Protein AF-0000000079811681 (afdb_homodimer)

Secondary structure (DSSP, 8-state):
-EEEEEEEEEEEEEEEEEEEEESSHHHHHHHHHHHHHHTGGGS--SSS-EEEEEEEEPTT-----EEEEESS-----HHHHHHHHHHHHHHHHHHHHHHHHHHHHTTSS--HHHHHHHHHHHHHHHT---S------/-EEEEEEEEEEEEEEEEEEEEESSHHHHHHHHHHHHHHTGGGS--SSS-EEEEEEEEPTT-----EEEEESS-----HHHHHHHHHHHHHHHHHHHHHHHHHHHHTTSS--HHHHHHHHHHHHHHHT---S------

Radius of gyration: 22.63 Å; Cα contacts (8 Å, |Δi|>4): 496; chains: 2; bounding box: 64×60×56 Å

Solvent-accessible surface area (backbone atoms only — not comparable to full-atom values): 14436 Å² total; per-residue (Å²): 120,45,43,27,45,37,31,40,60,37,46,24,32,39,38,38,28,31,36,36,72,24,88,41,56,68,52,38,46,52,51,49,52,53,25,52,74,72,57,54,52,76,65,46,39,90,80,37,31,46,26,33,62,40,77,40,76,40,92,80,54,61,92,52,76,46,60,42,80,53,81,84,76,88,71,60,35,70,54,34,53,52,52,52,33,46,52,37,18,45,48,18,30,53,31,39,52,49,9,36,53,51,7,44,76,71,75,44,75,55,28,64,70,37,39,49,51,15,47,55,37,23,44,62,44,74,48,68,54,80,68,76,73,81,76,76,124,120,45,44,27,45,38,30,37,61,36,47,23,33,39,37,38,27,31,35,36,72,24,86,41,57,69,53,38,43,50,53,48,52,53,26,52,73,71,56,54,52,77,66,48,39,91,80,36,32,47,25,33,62,41,77,42,76,40,92,78,56,59,92,53,76,45,58,42,78,54,82,83,77,88,71,61,36,70,55,33,53,51,51,51,32,45,52,37,17,47,50,19,29,52,32,40,51,49,9,36,53,49,7,44,75,70,74,44,76,54,28,62,70,36,38,48,51,16,48,55,36,23,47,61,44,75,47,71,56,79,70,78,71,79,74,76,124

Sequence (274 aa):
MKKFEVSYTLPYRHDVTVGISANSAEEAICIADAAATDGSLWDDSEEMPLLCDDFEEDDGGVLQFEAIEIEGDFVPRFSVVELRRKRKAIKACEALIAAYEEGEARGGSVAWEGLDEAFRLALEVVGFNTEPDPVFDMKKFEVSYTLPYRHDVTVGISANSAEEAICIADAAATDGSLWDDSEEMPLLCDDFEEDDGGVLQFEAIEIEGDFVPRFSVVELRRKRKAIKACEALIAAYEEGEARGGSVAWEGLDEAFRLALEVVGFNTEPDPVFD

pLDDT: mean 89.98, std 17.05, range [20.64, 98.88]

Organism: NCBI:txid164759

Structure (mmCIF, N/CA/C/O backbone):
data_AF-0000000079811681-model_v1
#
loop_
_entity.id
_entity.type
_entity.pdbx_description
1 polymer 'Immunity protein 8 of polymorphic toxin system'
#
loop_
_atom_site.group_PDB
_atom_site.id
_atom_site.type_symbol
_atom_site.label_atom_id
_atom_site.label_alt_id
_atom_site.label_comp_id
_atom_site.label_asym_id
_atom_site.label_entity_id
_atom_site.label_seq_id
_atom_site.pdbx_PDB_ins_code
_atom_site.Cartn_x
_atom_site.Cartn_y
_atom_site.Cartn_z
_atom_site.occupancy
_atom_site.B_iso_or_equiv
_atom_site.auth_seq_id
_atom_site.auth_comp_id
_atom_site.auth_asym_id
_atom_site.auth_atom_id
_atom_site.pdbx_PDB_model_num
ATOM 1 N N . MET A 1 1 ? 33.812 -0.522 -7.031 1 91.69 1 MET A N 1
ATOM 2 C CA . MET A 1 1 ? 32.594 -1.306 -6.953 1 91.69 1 MET A CA 1
ATOM 3 C C . MET A 1 1 ? 31.688 -1.021 -8.148 1 91.69 1 MET A C 1
ATOM 5 O O . MET A 1 1 ? 31.75 0.066 -8.727 1 91.69 1 MET A O 1
ATOM 9 N N . LYS A 1 2 ? 31.125 -2.121 -8.633 1 97.12 2 LYS A N 1
ATOM 10 C CA . LYS A 1 2 ? 30.141 -2.043 -9.711 1 97.12 2 LYS A CA 1
ATOM 11 C C . LYS A 1 2 ? 28.719 -2.031 -9.156 1 97.12 2 LYS A C 1
ATOM 13 O O . LYS A 1 2 ? 28.516 -2.34 -7.98 1 97.12 2 LYS A O 1
ATOM 18 N N . LYS A 1 3 ? 27.812 -1.574 -10.047 1 98.44 3 LYS A N 1
ATOM 19 C CA . LYS A 1 3 ? 26.406 -1.551 -9.648 1 98.44 3 LYS A CA 1
ATOM 20 C C . LYS A 1 3 ? 25.641 -2.697 -10.297 1 98.44 3 LYS A C 1
ATOM 22 O O . LYS A 1 3 ? 25.766 -2.945 -11.5 1 98.44 3 LYS A O 1
ATOM 27 N N . PHE A 1 4 ? 24.828 -3.367 -9.43 1 98.81 4 PHE A N 1
ATOM 28 C CA . PHE A 1 4 ? 24.047 -4.512 -9.906 1 98.81 4 PHE A CA 1
ATOM 29 C C . PHE A 1 4 ? 22.578 -4.367 -9.531 1 98.81 4 PHE A C 1
ATOM 31 O O . PHE A 1 4 ? 22.25 -3.963 -8.414 1 98.81 4 PHE A O 1
ATOM 38 N N . GLU A 1 5 ? 21.719 -4.633 -10.492 1 98.81 5 GLU A N 1
ATOM 39 C CA . GLU A 1 5 ? 20.344 -4.98 -10.164 1 98.81 5 GLU A CA 1
ATOM 40 C C . GLU A 1 5 ? 20.203 -6.469 -9.852 1 98.81 5 GLU A C 1
ATOM 42 O O . GLU A 1 5 ? 20.547 -7.312 -10.688 1 98.81 5 GLU A O 1
ATOM 47 N N . VAL A 1 6 ? 19.766 -6.723 -8.672 1 98.88 6 VAL A N 1
ATOM 48 C CA . VAL A 1 6 ? 19.578 -8.102 -8.227 1 98.88 6 VAL A CA 1
ATOM 49 C C . VAL A 1 6 ? 18.094 -8.383 -8.07 1 98.88 6 VAL A C 1
ATOM 51 O O . VAL A 1 6 ? 17.391 -7.664 -7.355 1 98.88 6 VAL A O 1
ATOM 54 N N . SER A 1 7 ? 17.672 -9.453 -8.734 1 98.69 7 SER A N 1
ATOM 55 C CA . SER A 1 7 ? 16.234 -9.672 -8.797 1 98.69 7 SER A CA 1
ATOM 56 C C . SER A 1 7 ? 15.875 -11.125 -8.492 1 98.69 7 SER A C 1
ATOM 58 O O . SER A 1 7 ? 16.734 -12.008 -8.594 1 98.69 7 SER A O 1
ATOM 60 N N . TYR A 1 8 ? 14.641 -11.297 -8.023 1 97.88 8 TYR A N 1
ATOM 61 C CA . TYR A 1 8 ? 14.016 -12.617 -7.93 1 97.88 8 TYR A CA 1
ATOM 62 C C . TYR A 1 8 ? 12.539 -12.547 -8.305 1 97.88 8 TYR A C 1
ATOM 64 O O . TYR A 1 8 ? 11.953 -11.469 -8.336 1 97.88 8 TYR A O 1
ATOM 72 N N . THR A 1 9 ? 12.047 -13.672 -8.672 1 96.62 9 THR A N 1
ATOM 73 C CA . THR A 1 9 ? 10.609 -13.852 -8.875 1 96.62 9 THR A CA 1
ATOM 74 C C . THR A 1 9 ? 10.102 -15.07 -8.102 1 96.62 9 THR A C 1
ATOM 76 O O . THR A 1 9 ? 10.734 -16.125 -8.125 1 96.62 9 THR A O 1
ATOM 79 N N . LEU A 1 10 ? 9.016 -14.867 -7.375 1 96.19 10 LEU A N 1
ATOM 80 C CA . LEU A 1 10 ? 8.375 -15.961 -6.648 1 96.19 10 LEU A CA 1
ATOM 81 C C . LEU A 1 10 ? 6.91 -16.094 -7.047 1 96.19 10 LEU A C 1
ATOM 83 O O . LEU A 1 10 ? 6.238 -15.094 -7.309 1 96.19 10 LEU A O 1
ATOM 87 N N . PRO A 1 11 ? 6.445 -17.297 -7.062 1 94.88 11 PRO A N 1
ATOM 88 C CA . PRO A 1 11 ? 5.016 -17.484 -7.309 1 94.88 11 PRO A CA 1
ATOM 89 C C . PRO A 1 11 ? 4.156 -17.078 -6.113 1 94.88 11 PRO A C 1
ATOM 91 O O . PRO A 1 11 ? 4.484 -17.406 -4.969 1 94.88 11 PRO A O 1
ATOM 94 N N . TYR A 1 12 ? 3.113 -16.359 -6.406 1 95.31 12 TYR A N 1
ATOM 95 C CA . TYR A 1 12 ? 2.152 -15.914 -5.402 1 95.31 12 TYR A CA 1
ATOM 96 C C . TYR A 1 12 ? 0.724 -16.188 -5.859 1 95.31 12 TYR A C 1
ATOM 98 O O . TYR A 1 12 ? 0.486 -16.484 -7.031 1 95.31 12 TYR A O 1
ATOM 106 N N . ARG A 1 13 ? -0.114 -16.172 -4.949 1 95.12 13 ARG A N 1
ATOM 107 C CA . ARG A 1 13 ? -1.547 -16.109 -5.223 1 95.12 13 ARG A CA 1
ATOM 108 C C . ARG A 1 13 ? -2.16 -14.828 -4.691 1 95.12 13 ARG A C 1
ATOM 110 O O . ARG A 1 13 ? -1.759 -14.336 -3.635 1 95.12 13 ARG A O 1
ATOM 117 N N . HIS A 1 14 ? -3.127 -14.297 -5.441 1 96.44 14 HIS A N 1
ATOM 118 C CA . HIS A 1 14 ? -3.91 -13.133 -5.031 1 96.44 14 HIS A CA 1
ATOM 119 C C . HIS A 1 14 ? -5.32 -13.539 -4.621 1 96.44 14 HIS A C 1
ATOM 121 O O . HIS A 1 14 ? -6.109 -13.992 -5.457 1 96.44 14 HIS A O 1
ATOM 127 N N . ASP A 1 15 ? -5.582 -13.375 -3.34 1 97.12 15 ASP A N 1
ATOM 128 C CA . ASP A 1 15 ? -6.879 -13.734 -2.768 1 97.12 15 ASP A CA 1
ATOM 129 C C . ASP A 1 15 ? -7.727 -12.484 -2.518 1 97.12 15 ASP A C 1
ATOM 131 O O . ASP A 1 15 ? -7.359 -11.633 -1.707 1 97.12 15 ASP A O 1
ATOM 135 N N . VAL A 1 16 ? -8.836 -12.461 -3.191 1 98.06 16 VAL A N 1
ATOM 136 C CA . VAL A 1 16 ? -9.734 -11.328 -3.027 1 98.06 16 VAL A CA 1
ATOM 137 C C . VAL A 1 16 ? -11.102 -11.82 -2.557 1 98.06 16 VAL A C 1
ATOM 139 O O . VAL A 1 16 ? -11.609 -12.836 -3.041 1 98.06 16 VAL A O 1
ATOM 142 N N . THR A 1 17 ? -11.641 -11.125 -1.539 1 98.62 17 THR A N 1
ATOM 143 C CA . THR A 1 17 ? -12.992 -11.367 -1.06 1 98.62 17 THR A CA 1
ATOM 144 C C . THR A 1 17 ? -13.766 -10.062 -0.911 1 98.62 17 THR A C 1
ATOM 146 O O . THR A 1 17 ? -13.219 -9.062 -0.43 1 98.62 17 THR A O 1
ATOM 149 N N . VAL A 1 18 ? -15 -10.094 -1.304 1 98.81 18 VAL A N 1
ATOM 150 C CA . VAL A 1 18 ? -15.875 -8.938 -1.124 1 98.81 18 VAL A CA 1
ATOM 151 C C . VAL A 1 18 ? -17.172 -9.383 -0.446 1 98.81 18 VAL A C 1
ATOM 153 O O . VAL A 1 18 ? -17.5 -10.57 -0.43 1 98.81 18 VAL A O 1
ATOM 156 N N . GLY A 1 19 ? -17.859 -8.406 0.145 1 98.81 19 GLY A N 1
ATOM 157 C CA . GLY A 1 19 ? -19.188 -8.641 0.685 1 98.81 19 GLY A CA 1
ATOM 158 C C . GLY A 1 19 ? -20.297 -8.219 -0.257 1 98.81 19 GLY A C 1
ATOM 159 O O . GLY A 1 19 ? -20.281 -7.105 -0.784 1 98.81 19 GLY A O 1
ATOM 160 N N . ILE A 1 20 ? -21.219 -9.078 -0.402 1 98.69 20 ILE A N 1
ATOM 161 C CA . ILE A 1 20 ? -22.328 -8.773 -1.299 1 98.69 20 ILE A CA 1
ATOM 162 C C . ILE A 1 20 ? -23.641 -9.219 -0.661 1 98.69 20 ILE A C 1
ATOM 164 O O . ILE A 1 20 ? -23.734 -10.32 -0.111 1 98.69 20 ILE A O 1
ATOM 168 N N . SER A 1 21 ? -24.609 -8.367 -0.701 1 98.38 21 SER A N 1
ATOM 169 C CA . SER A 1 21 ? -25.969 -8.742 -0.357 1 98.38 21 SER A CA 1
ATOM 170 C C . SER A 1 21 ? -26.766 -9.156 -1.597 1 98.38 21 SER A C 1
ATOM 172 O O . SER A 1 21 ? -26.828 -8.398 -2.57 1 98.38 21 SER A O 1
ATOM 174 N N . ALA A 1 22 ? -27.297 -10.305 -1.542 1 98.38 22 ALA A N 1
ATOM 175 C CA . ALA A 1 22 ? -28.031 -10.844 -2.674 1 98.38 22 ALA A CA 1
ATOM 176 C C . ALA A 1 22 ? -29.078 -11.867 -2.209 1 98.38 22 ALA A C 1
ATOM 178 O O . ALA A 1 22 ? -29.094 -12.242 -1.034 1 98.38 22 ALA A O 1
ATOM 179 N N . ASN A 1 23 ? -29.875 -12.289 -3.201 1 98.19 23 ASN A N 1
ATOM 180 C CA . ASN A 1 23 ? -30.938 -13.234 -2.863 1 98.19 23 ASN A CA 1
ATOM 181 C C . ASN A 1 23 ? -30.438 -14.68 -2.914 1 98.19 23 ASN A C 1
ATOM 183 O O . ASN A 1 23 ? -31.078 -15.586 -2.387 1 98.19 23 ASN A O 1
ATOM 187 N N . SER A 1 24 ? -29.359 -14.914 -3.617 1 98.19 24 SER A N 1
ATOM 188 C CA . SER A 1 24 ? -28.781 -16.25 -3.76 1 98.19 24 SER A CA 1
ATOM 189 C C . SER A 1 24 ? -27.297 -16.172 -4.043 1 98.19 24 SER A C 1
ATOM 191 O O . SER A 1 24 ? -26.766 -15.109 -4.383 1 98.19 24 SER A O 1
ATOM 193 N N . ALA A 1 25 ? -26.703 -17.297 -3.822 1 98.12 25 ALA A N 1
ATOM 194 C CA . ALA A 1 25 ? -25.281 -17.375 -4.141 1 98.12 25 ALA A CA 1
ATOM 195 C C . ALA A 1 25 ? -25.031 -17.094 -5.617 1 98.12 25 ALA A C 1
ATOM 197 O O . ALA A 1 25 ? -24.062 -16.438 -5.973 1 98.12 25 ALA A O 1
ATOM 198 N N . GLU A 1 26 ? -25.906 -17.578 -6.43 1 98.19 26 GLU A N 1
ATOM 199 C CA . GLU A 1 26 ? -25.766 -17.375 -7.867 1 98.19 26 GLU A CA 1
ATOM 200 C C . GLU A 1 26 ? -25.875 -15.891 -8.219 1 98.19 26 GLU A C 1
ATOM 202 O O . GLU A 1 26 ? -25.109 -15.383 -9.039 1 98.19 26 GLU A O 1
ATOM 207 N N . GLU A 1 27 ? -26.797 -15.25 -7.648 1 98.5 27 GLU A N 1
ATOM 208 C CA . GLU A 1 27 ? -26.938 -13.82 -7.879 1 98.5 27 GLU A CA 1
ATOM 209 C C . GLU A 1 27 ? -25.734 -13.047 -7.367 1 98.5 27 GLU A C 1
ATOM 211 O O . GLU A 1 27 ? -25.266 -12.109 -8.016 1 98.5 27 GLU A O 1
ATOM 216 N N . ALA A 1 28 ? -25.219 -13.438 -6.219 1 98.69 28 ALA A N 1
ATOM 217 C CA . ALA A 1 28 ? -24.031 -12.797 -5.668 1 98.69 28 ALA A CA 1
ATOM 218 C C . ALA A 1 28 ? -22.844 -12.922 -6.625 1 98.69 28 ALA A C 1
ATOM 220 O O . ALA A 1 28 ? -22.109 -11.961 -6.84 1 98.69 28 ALA A O 1
ATOM 221 N N . ILE A 1 29 ? -22.688 -14.055 -7.18 1 98.69 29 ILE A N 1
ATOM 222 C CA . ILE A 1 29 ? -21.594 -14.297 -8.125 1 98.69 29 ILE A CA 1
ATOM 223 C C . ILE A 1 29 ? -21.797 -13.438 -9.367 1 98.69 29 ILE A C 1
ATOM 225 O O . ILE A 1 29 ? -20.828 -12.875 -9.898 1 98.69 29 ILE A O 1
ATOM 229 N N . CYS A 1 30 ? -23.0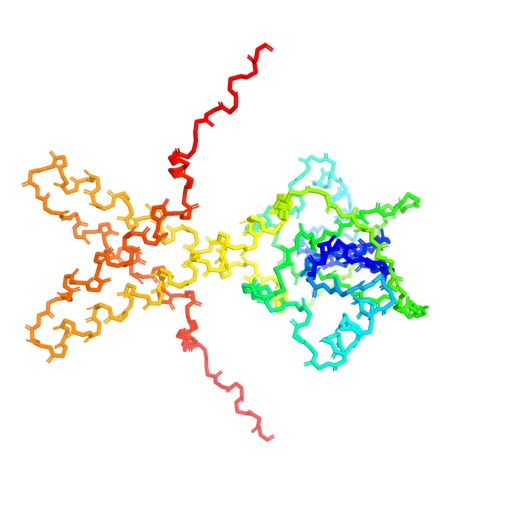16 -13.328 -9.812 1 98.31 30 CYS A N 1
ATOM 230 C CA . CYS A 1 30 ? -23.312 -12.492 -10.969 1 98.31 30 CYS A CA 1
ATOM 231 C C . CYS A 1 30 ? -22.953 -11.039 -10.695 1 98.31 30 CYS A C 1
ATOM 233 O O . CYS A 1 30 ? -22.375 -10.359 -11.555 1 98.31 30 CYS A O 1
ATOM 235 N N . ILE A 1 31 ? -23.281 -10.602 -9.531 1 98.38 31 ILE A N 1
ATOM 236 C CA . ILE A 1 31 ? -22.953 -9.234 -9.141 1 98.38 31 ILE A CA 1
ATOM 237 C C . ILE A 1 31 ? -21.438 -9.047 -9.117 1 98.38 31 ILE A C 1
ATOM 239 O O . ILE A 1 31 ? -20.922 -8.055 -9.633 1 98.38 31 ILE A O 1
ATOM 243 N N . ALA A 1 32 ? -20.734 -9.969 -8.578 1 98.56 32 ALA A N 1
ATOM 244 C CA . ALA A 1 32 ? -19.266 -9.898 -8.516 1 98.56 32 ALA A CA 1
ATOM 245 C C . ALA A 1 32 ? -18.656 -9.906 -9.914 1 98.56 32 ALA A C 1
ATOM 247 O O . ALA A 1 32 ? -17.719 -9.148 -10.188 1 98.56 32 ALA A O 1
ATOM 248 N N . ASP A 1 33 ? -19.172 -10.734 -10.734 1 98 33 ASP A N 1
ATOM 249 C CA . ASP A 1 33 ? -18.672 -10.812 -12.109 1 98 33 ASP A CA 1
ATOM 250 C C . ASP A 1 33 ? -18.812 -9.477 -12.828 1 98 33 ASP A C 1
ATOM 252 O O . ASP A 1 33 ? -17.891 -9.023 -13.5 1 98 33 ASP A O 1
ATOM 256 N N . ALA A 1 34 ? -19.922 -8.875 -12.688 1 97.81 34 ALA A N 1
ATOM 257 C CA . ALA A 1 34 ? -20.156 -7.566 -13.297 1 97.81 34 ALA A CA 1
ATOM 258 C C . ALA A 1 34 ? -19.219 -6.508 -12.727 1 97.81 34 ALA A C 1
ATOM 260 O O . ALA A 1 34 ? -18.656 -5.707 -13.477 1 97.81 34 ALA A O 1
ATOM 261 N N . ALA A 1 35 ? -19.078 -6.57 -11.445 1 98 35 ALA A N 1
ATOM 262 C CA . ALA A 1 35 ? -18.203 -5.605 -10.781 1 98 35 ALA A CA 1
ATOM 263 C C . ALA A 1 35 ? -16.75 -5.797 -11.219 1 98 35 ALA A C 1
ATOM 265 O O . ALA A 1 35 ? -16 -4.824 -11.367 1 98 35 ALA A O 1
ATOM 266 N N . ALA A 1 36 ? -16.359 -7.047 -11.336 1 97.06 36 ALA A N 1
ATOM 267 C CA . ALA A 1 36 ? -15.008 -7.328 -11.805 1 97.06 36 ALA A CA 1
ATOM 268 C C . ALA A 1 36 ? -14.797 -6.805 -13.219 1 97.06 36 ALA A C 1
ATOM 270 O O . ALA A 1 36 ? -13.734 -6.25 -13.531 1 97.06 36 ALA A O 1
ATOM 271 N N . THR A 1 37 ? -15.781 -6.945 -14.039 1 95 37 THR A N 1
ATOM 272 C CA . THR A 1 37 ? -15.703 -6.539 -15.438 1 95 37 THR A CA 1
ATOM 273 C C . THR A 1 37 ? -15.578 -5.02 -15.555 1 95 37 THR A C 1
ATOM 275 O O . THR A 1 37 ? -14.82 -4.516 -16.375 1 95 37 THR A O 1
ATOM 278 N N . ASP A 1 38 ? -16.219 -4.344 -14.695 1 95.12 38 ASP A N 1
ATOM 279 C CA . ASP A 1 38 ? -16.172 -2.887 -14.805 1 95.12 38 ASP A CA 1
ATOM 280 C C . ASP A 1 38 ? -15.125 -2.299 -13.852 1 95.12 38 ASP A C 1
ATOM 282 O O . ASP A 1 38 ? -14.953 -1.081 -13.789 1 95.12 38 ASP A O 1
ATOM 286 N N . GLY A 1 39 ? -14.508 -3.061 -13.195 1 95.12 39 GLY A N 1
ATOM 287 C CA . GLY A 1 39 ? -13.391 -2.648 -12.359 1 95.12 39 GLY A CA 1
ATOM 288 C C . GLY A 1 39 ? -13.82 -2.178 -10.984 1 95.12 39 GLY A C 1
ATOM 289 O O . GLY A 1 39 ? -12.977 -1.825 -10.156 1 95.12 39 GLY A O 1
ATOM 290 N N . SER A 1 40 ? -15.086 -2.242 -10.586 1 96.62 40 SER A N 1
ATOM 291 C CA . SER A 1 40 ? -15.586 -1.689 -9.328 1 96.62 40 SER A CA 1
ATOM 292 C C . SER A 1 40 ? -15.453 -2.693 -8.188 1 96.62 40 SER A C 1
ATOM 294 O O . SER A 1 40 ? -15.594 -2.334 -7.02 1 96.62 40 SER A O 1
ATOM 296 N N . LEU A 1 41 ? -15.109 -3.938 -8.477 1 97.44 41 LEU A N 1
ATOM 297 C CA . LEU A 1 41 ? -14.953 -4.973 -7.465 1 97.44 41 LEU A CA 1
ATOM 298 C C . LEU A 1 41 ? -13.914 -4.559 -6.422 1 97.44 41 LEU A C 1
ATOM 300 O O . LEU A 1 41 ? -14.039 -4.918 -5.25 1 97.44 41 LEU A O 1
ATOM 304 N N . TRP A 1 42 ? -12.984 -3.699 -6.852 1 96.12 42 TRP A N 1
ATOM 305 C CA . TRP A 1 42 ? -11.836 -3.396 -6.008 1 96.12 42 TRP A CA 1
ATOM 306 C C . TRP A 1 42 ? -11.961 -2.006 -5.395 1 96.12 42 TRP A C 1
ATOM 308 O O . TRP A 1 42 ? -11.078 -1.562 -4.656 1 96.12 42 TRP A O 1
ATOM 318 N N . ASP A 1 43 ? -13.078 -1.362 -5.543 1 94.69 43 ASP A N 1
ATOM 319 C CA . ASP A 1 43 ? -13.273 0.013 -5.094 1 94.69 43 ASP A CA 1
ATOM 320 C C . ASP A 1 43 ? -13.5 0.07 -3.584 1 94.69 43 ASP A C 1
ATOM 322 O O . ASP A 1 43 ? -13.367 1.13 -2.969 1 94.69 43 ASP A O 1
ATOM 326 N N . ASP A 1 44 ? -13.867 -1.106 -2.951 1 96.88 44 ASP A N 1
ATOM 327 C CA . ASP A 1 44 ? -14.141 -1.123 -1.518 1 96.88 44 ASP A CA 1
ATOM 328 C C . ASP A 1 44 ? -15.258 -0.146 -1.157 1 96.88 44 ASP A C 1
ATOM 330 O O . ASP A 1 44 ? -15.086 0.703 -0.28 1 96.88 44 ASP A O 1
ATOM 334 N N . SER A 1 45 ? -16.359 -0.253 -1.725 1 96.19 45 SER A N 1
ATOM 335 C CA . SER A 1 45 ? -17.5 0.613 -1.446 1 96.19 45 SER A CA 1
ATOM 336 C C . SER A 1 45 ? -18.312 0.09 -0.27 1 96.19 45 SER A C 1
ATOM 338 O O . SER A 1 45 ? -18.172 -1.065 0.132 1 96.19 45 SER A O 1
ATOM 340 N N . GLU A 1 46 ? -19.141 0.927 0.233 1 94.94 46 GLU A N 1
ATOM 341 C CA . GLU A 1 46 ? -20.031 0.517 1.315 1 94.94 46 GLU A CA 1
ATOM 342 C C . GLU A 1 46 ? -20.969 -0.607 0.87 1 94.94 46 GLU A C 1
ATOM 344 O O . GLU A 1 46 ? -21.266 -1.517 1.646 1 94.94 46 GLU A O 1
ATOM 349 N N . GLU A 1 47 ? -21.438 -0.601 -0.321 1 95.75 47 GLU A N 1
ATOM 350 C CA . GLU A 1 47 ? -22.375 -1.585 -0.858 1 95.75 47 GLU A CA 1
ATOM 351 C C . GLU A 1 47 ? -21.672 -2.91 -1.147 1 95.75 47 GLU A C 1
ATOM 353 O O . GLU A 1 47 ? -22.297 -3.967 -1.141 1 95.75 47 GLU A O 1
ATOM 358 N N . MET A 1 48 ? -20.406 -2.838 -1.452 1 98.12 48 MET A N 1
ATOM 359 C CA . MET A 1 48 ? -19.578 -4.008 -1.728 1 98.12 48 MET A CA 1
ATOM 360 C C . MET A 1 48 ? -18.188 -3.854 -1.1 1 98.12 48 MET A C 1
ATOM 362 O O . MET A 1 48 ? -17.219 -3.586 -1.799 1 98.12 48 MET A O 1
ATOM 366 N N . PRO A 1 49 ? -18.203 -4.066 0.157 1 98.44 49 PRO A N 1
ATOM 367 C CA . PRO A 1 49 ? -16.922 -3.863 0.847 1 98.44 49 PRO A CA 1
ATOM 368 C C . PRO A 1 49 ? -15.883 -4.918 0.484 1 98.44 49 PRO A C 1
ATOM 370 O O . PRO A 1 49 ? -16.219 -6.094 0.313 1 98.44 49 PRO A O 1
ATOM 373 N N . LEU A 1 50 ? -14.688 -4.449 0.299 1 98.5 50 LEU A N 1
ATOM 374 C CA . LEU A 1 50 ? -13.547 -5.352 0.189 1 98.5 50 LEU A CA 1
ATOM 375 C C . LEU A 1 50 ? -13.227 -5.992 1.537 1 98.5 50 LEU A C 1
ATOM 377 O O . LEU A 1 50 ? -13.109 -5.293 2.547 1 98.5 50 LEU A O 1
ATOM 381 N N . LEU A 1 51 ? -13.141 -7.281 1.557 1 98.31 51 LEU A N 1
ATOM 382 C CA . LEU A 1 51 ? -12.945 -7.988 2.818 1 98.31 51 LEU A CA 1
ATOM 383 C C . LEU A 1 51 ? -11.562 -8.617 2.883 1 98.31 51 LEU A C 1
ATOM 385 O O . LEU A 1 51 ? -11.031 -8.852 3.971 1 98.31 51 LEU A O 1
ATOM 389 N N . CYS A 1 52 ? -11.07 -8.914 1.755 1 97.94 52 CYS A N 1
ATOM 390 C CA . CYS A 1 52 ? -9.742 -9.5 1.632 1 97.94 52 CYS A CA 1
ATOM 391 C C . CYS A 1 52 ? -9.062 -9.055 0.34 1 97.94 52 CYS A C 1
ATOM 393 O O . CYS A 1 52 ? -9.703 -8.992 -0.711 1 97.94 52 CYS A O 1
ATOM 395 N N . ASP A 1 53 ? -7.836 -8.734 0.389 1 97.19 53 ASP A N 1
ATOM 396 C CA . ASP A 1 53 ? -6.961 -8.414 -0.735 1 97.19 53 ASP A CA 1
ATOM 397 C C . ASP A 1 53 ? -5.523 -8.844 -0.452 1 97.19 53 ASP A C 1
ATOM 399 O O . ASP A 1 53 ? -4.633 -7.996 -0.331 1 97.19 53 ASP A O 1
ATOM 403 N N . ASP A 1 54 ? -5.309 -10.164 -0.384 1 96.31 54 ASP A N 1
ATOM 404 C CA . ASP A 1 54 ? -4.035 -10.711 0.078 1 96.31 54 ASP A CA 1
ATOM 405 C C . ASP A 1 54 ? -3.234 -11.297 -1.083 1 96.31 54 ASP A C 1
ATOM 407 O O . ASP A 1 54 ? -3.799 -11.938 -1.97 1 96.31 54 ASP A O 1
ATOM 411 N N . PHE A 1 55 ? -2.014 -11.039 -1.018 1 95.75 55 PHE A N 1
ATOM 412 C CA . PHE A 1 55 ? -1.051 -11.797 -1.804 1 95.75 55 PHE A CA 1
ATOM 413 C C . PHE A 1 55 ? -0.3 -12.797 -0.926 1 95.75 55 PHE A C 1
ATOM 415 O O . PHE A 1 55 ? 0.367 -12.406 0.034 1 95.75 55 PHE A O 1
ATOM 422 N N . GLU A 1 56 ? -0.462 -14.008 -1.305 1 94.62 56 GLU A N 1
ATOM 423 C CA . GLU A 1 56 ? 0.175 -15.07 -0.525 1 94.62 56 GLU A CA 1
ATOM 424 C C . GLU A 1 56 ? 1.157 -15.867 -1.378 1 94.62 56 GLU A C 1
ATOM 426 O O . GLU A 1 56 ? 0.847 -16.234 -2.514 1 94.62 56 GLU A O 1
ATOM 431 N N . GLU A 1 57 ? 2.307 -16.016 -0.769 1 94 57 GLU A N 1
ATOM 432 C CA . GLU A 1 57 ? 3.307 -16.812 -1.483 1 94 57 GLU A CA 1
ATOM 433 C C . GLU A 1 57 ? 2.863 -18.266 -1.631 1 94 57 GLU A C 1
ATOM 435 O O . GLU A 1 57 ? 2.359 -18.859 -0.68 1 94 57 GLU A O 1
ATOM 440 N N . ASP A 1 58 ? 3.029 -18.781 -2.844 1 89.5 58 ASP A N 1
ATOM 441 C CA . ASP A 1 58 ? 2.717 -20.188 -3.062 1 89.5 58 ASP A CA 1
ATOM 442 C C . ASP A 1 58 ? 3.861 -21.094 -2.596 1 89.5 58 ASP A C 1
ATOM 444 O O . ASP A 1 58 ? 5.031 -20.703 -2.688 1 89.5 58 ASP A O 1
ATOM 448 N N . ASP A 1 59 ? 3.305 -22.312 -2.17 1 82.31 59 ASP A N 1
ATOM 449 C CA . ASP A 1 59 ? 4.289 -23.297 -1.735 1 82.31 59 ASP A CA 1
ATOM 450 C C . ASP A 1 59 ? 5.156 -23.75 -2.902 1 82.31 59 ASP A C 1
ATOM 452 O O . ASP A 1 59 ? 4.672 -23.891 -4.031 1 82.31 59 ASP A O 1
ATOM 456 N N . GLY A 1 60 ? 6.457 -23.609 -2.775 1 77.56 60 GLY A N 1
ATOM 457 C CA . GLY A 1 60 ? 7.32 -24.203 -3.787 1 77.56 60 GLY A CA 1
ATOM 458 C C . GLY A 1 60 ? 8.281 -23.203 -4.41 1 77.56 60 GLY A C 1
ATOM 459 O O . GLY A 1 60 ? 9.133 -23.578 -5.223 1 77.56 60 GLY A O 1
ATOM 460 N N . GLY A 1 61 ? 7.953 -22.047 -4.145 1 80.25 61 GLY A N 1
ATOM 461 C CA . GLY A 1 61 ? 8.875 -21.109 -4.75 1 80.25 61 GLY A CA 1
ATOM 462 C C . GLY A 1 61 ? 10.258 -21.141 -4.137 1 80.25 61 GLY A C 1
ATOM 463 O O . GLY A 1 61 ? 10.406 -21.406 -2.941 1 80.25 61 GLY A O 1
ATOM 464 N N . VAL A 1 62 ? 11.195 -21.156 -4.977 1 86.69 62 VAL A N 1
ATOM 465 C CA . VAL A 1 62 ? 12.578 -21.062 -4.539 1 86.69 62 VAL A CA 1
ATOM 466 C C . VAL A 1 62 ? 13.133 -19.672 -4.863 1 86.69 62 VAL A C 1
ATOM 468 O O . VAL A 1 62 ? 12.984 -19.188 -5.984 1 86.69 62 VAL A O 1
ATOM 471 N N . LEU A 1 63 ? 13.625 -19.172 -3.844 1 91.62 63 LEU A N 1
ATOM 472 C CA . LEU A 1 63 ? 14.242 -17.875 -4.031 1 91.62 63 LEU A CA 1
ATOM 473 C C . LEU A 1 63 ? 15.562 -18 -4.793 1 91.62 63 LEU A C 1
ATOM 475 O O . LEU A 1 63 ? 16.516 -18.594 -4.301 1 91.62 63 LEU A O 1
ATOM 479 N N . GLN A 1 64 ? 15.539 -17.578 -6.004 1 95.19 64 GLN A N 1
ATOM 480 C CA . GLN A 1 64 ? 16.734 -17.547 -6.844 1 95.19 64 GLN A CA 1
ATOM 481 C C . GLN A 1 64 ? 17.016 -16.141 -7.363 1 95.19 64 GLN A C 1
ATOM 483 O O . GLN A 1 64 ? 16.188 -15.562 -8.07 1 95.19 64 GLN A O 1
ATOM 488 N N . PHE A 1 65 ? 18.219 -15.75 -7.082 1 98.25 65 PHE A N 1
ATOM 489 C CA . PHE A 1 65 ? 18.578 -14.383 -7.461 1 98.25 65 PHE A CA 1
ATOM 490 C C . PHE A 1 65 ? 19.328 -14.359 -8.789 1 98.25 65 PHE A C 1
ATOM 492 O O . PHE A 1 65 ? 20.078 -15.281 -9.094 1 98.25 65 PHE A O 1
ATOM 499 N N . GLU A 1 66 ? 19.078 -13.367 -9.5 1 98.38 66 GLU A N 1
ATOM 500 C CA . GLU A 1 66 ? 19.859 -13 -10.672 1 98.38 66 GLU A CA 1
ATOM 501 C C . GLU A 1 66 ? 20.438 -11.594 -10.539 1 98.38 66 GLU A C 1
ATOM 503 O O . GLU A 1 66 ? 19.75 -10.68 -10.062 1 98.38 66 GLU A O 1
ATOM 508 N N . ALA A 1 67 ? 21.656 -11.453 -10.969 1 98.69 67 ALA A N 1
ATOM 509 C CA . ALA A 1 67 ? 22.312 -10.156 -10.891 1 98.69 67 ALA A CA 1
ATOM 510 C C . ALA A 1 67 ? 22.734 -9.672 -12.273 1 98.69 67 ALA A C 1
ATOM 512 O O . ALA A 1 67 ? 23.344 -10.414 -13.039 1 98.69 67 ALA A O 1
ATOM 513 N N . ILE A 1 68 ? 22.391 -8.406 -12.578 1 98.5 68 ILE A N 1
ATOM 514 C CA . ILE A 1 68 ? 22.781 -7.781 -13.836 1 98.5 68 ILE A CA 1
ATOM 515 C C . ILE A 1 68 ? 23.531 -6.484 -13.555 1 98.5 68 ILE A C 1
ATOM 517 O O . ILE A 1 68 ? 23.047 -5.617 -12.828 1 98.5 68 ILE A O 1
ATOM 521 N N . GLU A 1 69 ? 24.672 -6.41 -14.148 1 98.38 69 GLU A N 1
ATOM 522 C CA . GLU A 1 69 ? 25.438 -5.18 -14 1 98.38 69 GLU A CA 1
ATOM 523 C C . GLU A 1 69 ? 24.797 -4.027 -14.766 1 98.38 69 GLU A C 1
ATOM 525 O O . GLU A 1 69 ? 24.344 -4.199 -15.898 1 98.38 69 GLU A O 1
ATOM 530 N N . ILE A 1 70 ? 24.719 -2.865 -14.148 1 97.88 70 ILE A N 1
ATOM 531 C CA . ILE A 1 70 ? 24.156 -1.715 -14.836 1 97.88 70 ILE A CA 1
ATOM 532 C C . ILE A 1 70 ? 25.156 -0.564 -14.836 1 97.88 70 ILE A C 1
ATOM 534 O O . ILE A 1 70 ? 26.062 -0.529 -14.016 1 97.88 70 ILE A O 1
ATOM 538 N N . GLU A 1 71 ? 24.781 0.299 -15.859 1 94.19 71 GLU A N 1
ATOM 539 C CA . GLU A 1 71 ? 25.531 1.549 -15.922 1 94.19 71 GLU A CA 1
ATOM 540 C C . GLU A 1 71 ? 24.703 2.717 -15.391 1 94.19 71 GLU A C 1
ATOM 542 O O . GLU A 1 71 ? 23.484 2.754 -15.57 1 94.19 71 GLU A O 1
ATOM 547 N N . GLY A 1 72 ? 25.297 3.49 -14.586 1 93.5 72 GLY A N 1
ATOM 548 C CA . GLY A 1 72 ? 24.578 4.664 -14.109 1 93.5 72 GLY A CA 1
ATOM 549 C C . GLY A 1 72 ? 23.938 4.457 -12.75 1 93.5 72 GLY A C 1
ATOM 550 O O . GLY A 1 72 ? 24.422 3.66 -11.945 1 93.5 72 GLY A O 1
ATOM 551 N N . ASP A 1 73 ? 22.766 5.199 -12.5 1 95.38 73 ASP A N 1
ATOM 552 C CA . ASP A 1 73 ? 22.125 5.195 -11.188 1 95.38 73 ASP A CA 1
ATOM 553 C C . ASP A 1 73 ? 20.969 4.203 -11.133 1 95.38 73 ASP A C 1
ATOM 555 O O . ASP A 1 73 ? 20.422 3.818 -12.172 1 95.38 73 ASP A O 1
ATOM 559 N N . PHE A 1 74 ? 20.719 3.717 -9.953 1 97.44 74 PHE A N 1
ATOM 560 C CA . PHE A 1 74 ? 19.516 2.914 -9.734 1 97.44 74 PHE A CA 1
ATOM 561 C C . PHE A 1 74 ? 18.266 3.752 -9.938 1 97.44 74 PHE A C 1
ATOM 563 O O . PHE A 1 74 ? 18.188 4.898 -9.484 1 97.44 74 PHE A O 1
ATOM 570 N N . VAL A 1 75 ? 17.312 3.197 -10.688 1 96.12 75 VAL A N 1
ATOM 571 C CA . VAL A 1 75 ? 16.047 3.891 -10.953 1 96.12 75 VAL A CA 1
ATOM 572 C C . VAL A 1 75 ? 14.883 3.027 -10.492 1 96.12 75 VAL A C 1
ATOM 574 O O . VAL A 1 75 ? 14.617 1.969 -11.062 1 96.12 75 VAL A O 1
ATOM 577 N N . PRO A 1 76 ? 14.203 3.473 -9.484 1 96.44 76 PRO A N 1
ATOM 578 C CA . PRO A 1 76 ? 13.055 2.688 -9.016 1 96.44 76 PRO A CA 1
ATOM 579 C C . PRO A 1 76 ? 11.906 2.676 -10.016 1 96.44 76 PRO A C 1
ATOM 581 O O . PRO A 1 76 ? 11.656 3.674 -10.695 1 96.44 76 PRO A O 1
ATOM 584 N N . ARG A 1 77 ? 11.227 1.583 -10.039 1 94.94 77 ARG A N 1
ATOM 585 C CA . ARG A 1 77 ? 10 1.456 -10.828 1 94.94 77 ARG A CA 1
ATOM 586 C C . ARG A 1 77 ? 8.82 2.105 -10.117 1 94.94 77 ARG A C 1
ATOM 588 O O . ARG A 1 77 ? 8.922 2.473 -8.945 1 94.94 77 ARG A O 1
ATOM 595 N N . PHE A 1 78 ? 7.73 2.174 -10.844 1 92.44 78 PHE A N 1
ATOM 596 C CA . PHE A 1 78 ? 6.543 2.85 -10.336 1 92.44 78 PHE A CA 1
ATOM 597 C C . PHE A 1 78 ? 6.066 2.205 -9.039 1 92.44 78 PHE A C 1
ATOM 599 O O . PHE A 1 78 ? 5.625 2.898 -8.125 1 92.44 78 PHE A O 1
ATOM 606 N N . SER A 1 79 ? 6.121 0.883 -8.906 1 92.5 79 SER A N 1
ATOM 607 C CA . SER A 1 79 ? 5.676 0.175 -7.707 1 92.5 79 SER A CA 1
ATOM 608 C C . SER A 1 79 ? 6.398 0.679 -6.465 1 92.5 79 SER A C 1
ATOM 610 O O . SER A 1 79 ? 5.789 0.837 -5.406 1 92.5 79 SER A O 1
ATOM 612 N N . VAL A 1 80 ? 7.613 0.974 -6.613 1 94.56 80 VAL A N 1
ATOM 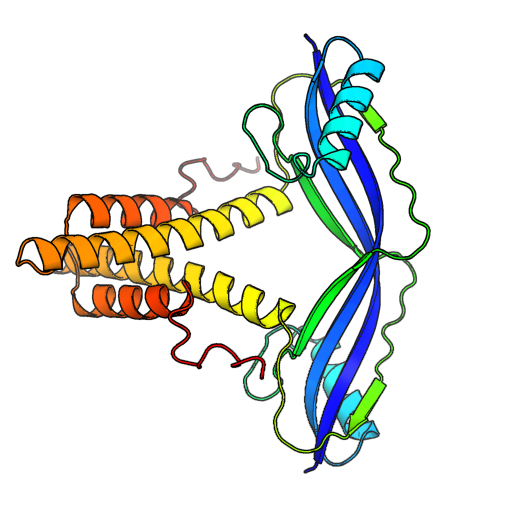613 C CA . VAL A 1 80 ? 8.414 1.415 -5.477 1 94.56 80 VAL A CA 1
ATOM 614 C C . VAL A 1 80 ? 8.141 2.891 -5.191 1 94.56 80 VAL A C 1
ATOM 616 O O . VAL A 1 80 ? 8.062 3.301 -4.031 1 94.56 80 VAL A O 1
ATOM 619 N N . VAL A 1 81 ? 7.941 3.67 -6.219 1 92.19 81 VAL A N 1
ATOM 620 C CA . VAL A 1 81 ? 7.598 5.078 -6.043 1 92.19 81 VAL A CA 1
ATOM 621 C C . VAL A 1 81 ? 6.293 5.195 -5.262 1 92.19 81 VAL A C 1
ATOM 623 O O . VAL A 1 81 ? 6.191 5.988 -4.324 1 92.19 81 VAL A O 1
ATOM 626 N N . GLU A 1 82 ? 5.34 4.371 -5.602 1 92.44 82 GLU A N 1
ATOM 627 C CA . GLU A 1 82 ? 4.059 4.375 -4.902 1 92.44 82 GLU A CA 1
ATOM 628 C C . GLU A 1 82 ? 4.219 3.924 -3.455 1 92.44 82 GLU A C 1
ATOM 630 O O . GLU A 1 82 ? 3.594 4.484 -2.553 1 92.44 82 GLU A O 1
ATOM 635 N N . LEU A 1 83 ? 4.977 2.887 -3.285 1 92.25 83 LEU A N 1
ATOM 636 C CA . LEU A 1 83 ? 5.262 2.402 -1.939 1 92.25 83 LEU A CA 1
ATOM 637 C C . LEU A 1 83 ? 5.848 3.514 -1.074 1 92.25 83 LEU A C 1
ATOM 639 O O . LEU A 1 83 ? 5.418 3.713 0.063 1 92.25 83 LEU A O 1
ATOM 643 N N . ARG A 1 84 ? 6.781 4.203 -1.59 1 92.81 84 ARG A N 1
ATOM 644 C CA . ARG A 1 84 ? 7.422 5.301 -0.874 1 92.81 84 ARG A CA 1
ATOM 645 C C . ARG A 1 84 ? 6.426 6.414 -0.566 1 92.81 84 ARG A C 1
ATOM 647 O O . ARG A 1 84 ? 6.449 6.992 0.521 1 92.81 84 ARG A O 1
ATOM 654 N N . ARG A 1 85 ? 5.578 6.676 -1.571 1 92 85 ARG A N 1
ATOM 655 C CA . ARG A 1 85 ? 4.547 7.695 -1.401 1 92 85 ARG A CA 1
ATOM 656 C C . ARG A 1 85 ? 3.643 7.367 -0.217 1 92 85 ARG A C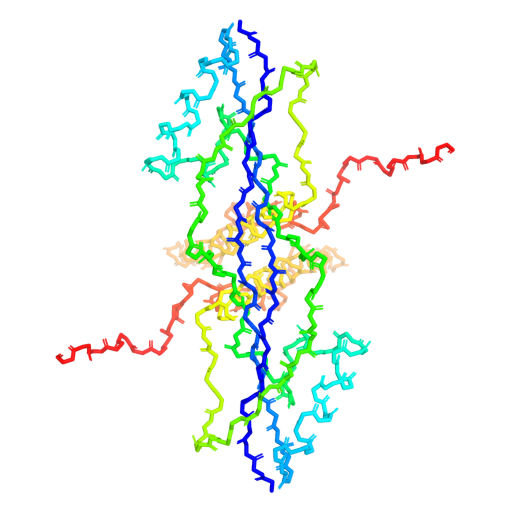 1
ATOM 658 O O . ARG A 1 85 ? 3.393 8.219 0.636 1 92 85 ARG A O 1
ATOM 665 N N . LYS A 1 86 ? 3.275 6.176 -0.154 1 92.19 86 LYS A N 1
ATOM 666 C CA . LYS A 1 86 ? 2.373 5.75 0.912 1 92.19 86 LYS A CA 1
ATOM 667 C C . LYS A 1 86 ? 3.068 5.793 2.27 1 92.19 86 LYS A C 1
ATOM 669 O O . LYS A 1 86 ? 2.465 6.184 3.271 1 92.19 86 LYS A O 1
ATOM 674 N N . ARG A 1 87 ? 4.246 5.391 2.305 1 92.06 87 ARG A N 1
ATOM 675 C CA . ARG A 1 87 ? 5.012 5.457 3.545 1 92.06 87 ARG A CA 1
ATOM 676 C C . ARG A 1 87 ? 5.168 6.902 4.012 1 92.06 87 ARG A C 1
ATOM 678 O O . ARG A 1 87 ? 5.043 7.191 5.207 1 92.06 87 ARG A O 1
ATOM 685 N N . LYS A 1 88 ? 5.43 7.695 3.078 1 93.62 88 LYS A N 1
ATOM 686 C CA . LYS A 1 88 ? 5.578 9.117 3.396 1 93.62 88 LYS A CA 1
ATOM 687 C C . LYS A 1 88 ? 4.27 9.695 3.922 1 93.62 88 LYS A C 1
ATOM 689 O O . LYS A 1 88 ? 4.277 10.555 4.809 1 93.62 88 LYS A O 1
ATOM 694 N N . ALA A 1 89 ? 3.244 9.234 3.35 1 95.38 89 ALA A N 1
ATOM 695 C CA . ALA A 1 89 ? 1.942 9.703 3.816 1 95.38 89 ALA A CA 1
ATOM 696 C C . ALA A 1 89 ? 1.73 9.359 5.289 1 95.38 89 ALA A C 1
ATOM 698 O O . ALA A 1 89 ? 1.246 10.195 6.062 1 95.38 89 ALA A O 1
ATOM 699 N N . ILE A 1 90 ? 2.1 8.234 5.621 1 94.56 90 ILE A N 1
ATOM 700 C CA . ILE A 1 90 ? 1.967 7.809 7.012 1 94.56 90 ILE A CA 1
ATOM 701 C C . ILE A 1 90 ? 2.854 8.672 7.902 1 94.56 90 ILE A C 1
ATOM 703 O O . ILE A 1 90 ? 2.418 9.133 8.961 1 94.56 90 ILE A O 1
ATOM 707 N N . LYS A 1 91 ? 3.998 8.953 7.438 1 94.25 91 LYS A N 1
ATOM 708 C CA . LYS A 1 91 ? 4.918 9.797 8.188 1 94.25 91 LYS A CA 1
ATOM 709 C C . LYS A 1 91 ? 4.355 11.203 8.367 1 94.25 91 LYS A C 1
ATOM 711 O O . LYS A 1 91 ? 4.52 11.82 9.422 1 94.25 91 LYS A O 1
ATOM 716 N N . ALA A 1 92 ? 3.77 11.672 7.324 1 95.75 92 ALA A N 1
ATOM 717 C CA . ALA A 1 92 ? 3.145 12.984 7.402 1 95.75 92 ALA A CA 1
ATOM 718 C C . ALA A 1 92 ? 2.061 13.016 8.477 1 95.75 92 ALA A C 1
ATOM 720 O O . ALA A 1 92 ? 1.952 13.984 9.227 1 95.75 92 ALA A O 1
ATOM 721 N N . CYS A 1 93 ? 1.364 11.992 8.539 1 96.19 93 CYS A N 1
ATOM 722 C CA . CYS A 1 93 ? 0.316 11.891 9.547 1 96.19 93 CYS A CA 1
ATOM 723 C C . CYS A 1 93 ? 0.912 11.859 10.945 1 96.19 93 CYS A C 1
ATOM 725 O O . CYS A 1 93 ? 0.432 12.547 11.852 1 96.19 93 CYS A O 1
ATOM 727 N N . GLU A 1 94 ? 1.871 11.102 11.109 1 94.94 94 GLU A N 1
ATOM 728 C CA . GLU A 1 94 ? 2.553 11.023 12.398 1 94.94 94 GLU A CA 1
ATOM 729 C C . GLU A 1 94 ? 3.102 12.391 12.812 1 94.94 94 GLU A C 1
ATOM 731 O O . GLU A 1 94 ? 2.988 12.781 13.977 1 94.94 94 GLU A O 1
ATOM 736 N N . ALA A 1 95 ? 3.682 13.07 11.867 1 95.12 95 ALA A N 1
ATOM 737 C CA . ALA A 1 95 ? 4.227 14.398 12.133 1 95.12 95 ALA A CA 1
ATOM 738 C C . ALA A 1 95 ? 3.123 15.375 12.523 1 95.12 95 ALA A C 1
ATOM 740 O O . ALA A 1 95 ? 3.307 16.203 13.414 1 95.12 95 ALA A O 1
ATOM 741 N N . LEU A 1 96 ? 2.072 15.328 11.844 1 96.19 96 LEU A N 1
ATOM 742 C CA . LEU A 1 96 ? 0.931 16.188 12.148 1 96.19 96 LEU A CA 1
ATOM 743 C C . LEU A 1 96 ? 0.442 15.953 13.57 1 96.19 96 LEU A C 1
ATOM 745 O O . LEU A 1 96 ? 0.228 16.906 14.32 1 96.19 96 LEU A O 1
ATOM 749 N N . ILE A 1 97 ? 0.35 14.75 13.969 1 94.88 97 ILE A N 1
ATOM 750 C CA . ILE A 1 97 ? -0.109 14.398 15.305 1 94.88 97 ILE A CA 1
ATOM 751 C C . ILE A 1 97 ? 0.894 14.898 16.344 1 94.88 97 ILE A C 1
ATOM 753 O O . ILE A 1 97 ? 0.506 15.477 17.359 1 94.88 97 ILE A O 1
ATOM 757 N N . ALA A 1 98 ? 2.07 14.656 16.031 1 94.44 98 ALA A N 1
ATOM 758 C CA . ALA A 1 98 ? 3.121 15.117 16.938 1 94.44 98 ALA A CA 1
ATOM 759 C C . ALA A 1 98 ? 3.068 16.625 17.125 1 94.44 98 ALA A C 1
ATOM 761 O O . ALA A 1 98 ? 3.293 17.141 18.219 1 94.44 98 ALA A O 1
ATOM 762 N N . ALA A 1 99 ? 2.809 17.328 16.078 1 94.88 99 ALA A N 1
ATOM 763 C CA . ALA A 1 99 ? 2.727 18.797 16.141 1 94.88 99 ALA A CA 1
ATOM 764 C C . ALA A 1 99 ? 1.606 19.234 17.078 1 94.88 99 ALA A C 1
ATOM 766 O O . ALA A 1 99 ? 1.773 20.188 17.844 1 94.88 99 ALA A O 1
ATOM 767 N N . TYR A 1 100 ? 0.525 18.594 16.969 1 93.19 100 TYR A N 1
ATOM 768 C CA . TYR A 1 100 ? -0.597 18.922 17.844 1 93.19 100 TYR A CA 1
ATOM 769 C C . TYR A 1 100 ? -0.273 18.578 19.297 1 93.19 100 TYR A C 1
ATOM 771 O O . TYR A 1 100 ? -0.562 19.375 20.203 1 93.19 100 TYR A O 1
ATOM 779 N N . GLU A 1 101 ? 0.28 17.484 19.531 1 92.62 101 GLU A N 1
ATOM 780 C CA . GLU A 1 101 ? 0.631 17.047 20.891 1 92.62 101 GLU A CA 1
ATOM 781 C C . GLU A 1 101 ? 1.635 18 21.516 1 92.62 101 GLU A C 1
ATOM 783 O O . GLU A 1 101 ? 1.487 18.375 22.688 1 92.62 101 GLU A O 1
ATOM 788 N N . GLU A 1 102 ? 2.588 18.375 20.75 1 93 102 GLU A N 1
ATOM 789 C CA . GLU A 1 102 ? 3.596 19.312 21.234 1 93 102 GLU A CA 1
ATOM 790 C C . GLU A 1 102 ? 2.98 20.672 21.516 1 93 102 GLU A C 1
ATOM 792 O O . GLU A 1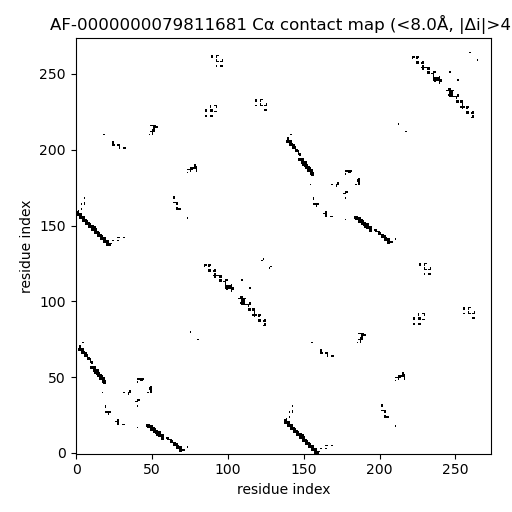 102 ? 3.338 21.328 22.5 1 93 102 GLU A O 1
ATOM 797 N N . GLY A 1 103 ? 2.23 21.141 20.641 1 91.31 103 GLY A N 1
ATOM 798 C CA . GLY A 1 103 ? 1.537 22.406 20.875 1 91.31 103 GLY A CA 1
ATOM 799 C C . GLY A 1 103 ? 0.753 22.422 22.172 1 91.31 103 GLY A C 1
ATOM 800 O O . GLY A 1 103 ? 0.865 23.359 22.953 1 91.31 103 GLY A O 1
ATOM 801 N N . GLU A 1 104 ? 0.07 21.359 22.375 1 89.88 104 GLU A N 1
ATOM 802 C CA . GLU A 1 104 ? -0.706 21.234 23.609 1 89.88 104 GLU A CA 1
ATOM 803 C C . GLU A 1 104 ? 0.199 21.266 24.828 1 89.88 104 GLU A C 1
ATOM 805 O O . GLU A 1 104 ? -0.114 21.922 25.828 1 89.88 104 GLU A O 1
ATOM 810 N N . ALA A 1 105 ? 1.182 20.594 24.766 1 91.12 105 ALA A N 1
ATOM 811 C CA . ALA A 1 105 ? 2.131 20.516 25.875 1 91.12 105 ALA A CA 1
ATOM 812 C C . ALA A 1 105 ? 2.707 21.891 26.188 1 91.12 105 ALA A C 1
ATOM 814 O O . ALA A 1 105 ? 3.037 22.188 27.344 1 91.12 105 ALA A O 1
ATOM 815 N N . ARG A 1 106 ? 2.754 22.75 25.234 1 90.81 106 ARG A N 1
ATOM 816 C CA . ARG A 1 106 ? 3.322 24.078 25.391 1 90.81 106 ARG A CA 1
ATOM 817 C C . ARG A 1 106 ? 2.236 25.109 25.672 1 90.81 106 ARG A C 1
ATOM 819 O O . ARG A 1 106 ? 2.512 26.312 25.734 1 90.81 106 ARG A O 1
ATOM 826 N N . GLY A 1 107 ? 1.083 24.594 25.797 1 89.88 107 GLY A N 1
ATOM 827 C CA . GLY A 1 107 ? -0.027 25.484 26.125 1 89.88 107 GLY A CA 1
ATOM 828 C C . GLY A 1 107 ? -0.627 26.156 24.891 1 89.88 107 GLY A C 1
ATOM 829 O O . GLY A 1 107 ? -1.364 27.125 25.016 1 89.88 107 GLY A O 1
ATOM 830 N N . GLY A 1 108 ? -0.249 25.578 23.719 1 86.88 108 GLY A N 1
ATOM 831 C CA . GLY A 1 108 ? -0.787 26.109 22.484 1 86.88 108 GLY A CA 1
ATOM 832 C C . GLY A 1 108 ? -1.583 25.094 21.688 1 86.88 108 GLY A C 1
ATOM 833 O O . GLY A 1 108 ? -1.938 24.031 22.203 1 86.88 108 GLY A O 1
ATOM 834 N N . SER A 1 109 ? -1.995 25.531 20.5 1 83.44 109 SER A N 1
ATOM 835 C CA . SER A 1 109 ? -2.828 24.688 19.656 1 83.44 109 SER A CA 1
ATOM 836 C C . SER A 1 109 ? -1.979 23.734 18.812 1 83.44 109 SER A C 1
ATOM 838 O O . SER A 1 109 ? -2.277 22.547 18.719 1 83.44 109 SER A O 1
ATOM 840 N N . VAL A 1 110 ? -0.893 24.25 18.219 1 91.06 110 VAL A N 1
ATOM 841 C CA . VAL A 1 110 ? -0.07 23.406 17.359 1 91.06 110 VAL A CA 1
ATOM 842 C C . VAL A 1 110 ? 1.372 23.906 17.375 1 91.06 110 VAL A C 1
ATOM 844 O O . VAL A 1 110 ? 1.618 25.109 17.5 1 91.06 110 VAL A O 1
ATOM 847 N N . ALA A 1 111 ? 2.285 23.016 17.391 1 93.38 111 ALA A N 1
ATOM 848 C CA . ALA A 1 111 ? 3.686 23.359 17.156 1 93.38 111 ALA A CA 1
ATOM 849 C C . ALA A 1 111 ? 3.951 23.609 15.672 1 93.38 111 ALA A C 1
ATOM 851 O O . ALA A 1 111 ? 3.973 22.672 14.875 1 93.38 111 ALA A O 1
ATOM 852 N N . TRP A 1 112 ? 4.297 24.781 15.344 1 92.31 112 TRP A N 1
ATOM 853 C CA . TRP A 1 112 ? 4.332 25.203 13.945 1 92.31 112 TRP A CA 1
ATOM 854 C C . TRP A 1 112 ? 5.473 24.516 13.195 1 92.31 112 TRP A C 1
ATOM 856 O O . TRP A 1 112 ? 5.34 24.188 12.016 1 92.31 112 TRP A O 1
ATOM 866 N N . GLU A 1 113 ? 6.559 24.344 13.844 1 91.19 113 GLU A N 1
ATOM 867 C CA . GLU A 1 113 ? 7.676 23.656 13.203 1 91.19 113 GLU A CA 1
ATOM 868 C C . GLU A 1 113 ? 7.289 22.25 12.789 1 91.19 113 GLU A C 1
ATOM 870 O O . GLU A 1 113 ? 7.617 21.797 11.688 1 91.19 113 GLU A O 1
ATOM 875 N N . GLY A 1 114 ? 6.633 21.609 13.688 1 92.38 114 GLY A N 1
ATOM 876 C CA . GLY A 1 114 ? 6.16 20.266 13.383 1 92.38 114 GLY A CA 1
ATOM 877 C C . GLY A 1 114 ? 5.105 20.234 12.289 1 92.38 114 GLY A C 1
ATOM 878 O O . GLY A 1 114 ? 5.098 19.344 11.445 1 92.38 114 GLY A O 1
ATOM 879 N N . LEU A 1 115 ? 4.273 21.203 12.375 1 94.69 115 LEU A N 1
ATOM 880 C CA . LEU A 1 115 ? 3.234 21.297 11.352 1 94.69 115 LEU A CA 1
ATOM 881 C C . LEU A 1 115 ? 3.846 21.531 9.977 1 94.69 115 LEU A C 1
ATOM 883 O O . LEU A 1 115 ? 3.408 20.922 8.992 1 94.69 115 LEU A O 1
ATOM 887 N N . ASP A 1 116 ? 4.82 22.312 9.906 1 93.38 116 ASP A N 1
ATOM 888 C CA . ASP A 1 116 ? 5.496 22.578 8.648 1 93.38 116 ASP A CA 1
ATOM 889 C C . ASP A 1 116 ? 6.16 21.328 8.102 1 93.38 116 ASP A C 1
ATOM 891 O O . ASP A 1 116 ? 6.188 21.094 6.887 1 93.38 116 ASP A O 1
ATOM 895 N N . GLU A 1 117 ? 6.73 20.625 9.008 1 94.69 117 GLU A N 1
ATOM 896 C CA . GLU A 1 117 ? 7.32 19.359 8.586 1 94.69 117 GLU A CA 1
ATOM 897 C C . GLU A 1 117 ? 6.262 18.422 8 1 94.69 117 GLU A C 1
ATOM 899 O O . GLU A 1 117 ? 6.484 17.812 6.953 1 94.69 117 GLU A O 1
ATOM 904 N N . ALA A 1 118 ? 5.172 18.359 8.648 1 95.44 118 ALA A N 1
ATOM 905 C CA . ALA A 1 118 ? 4.07 17.547 8.141 1 95.44 118 ALA A CA 1
ATOM 906 C C . ALA A 1 118 ? 3.623 18.031 6.762 1 95.44 118 ALA A C 1
ATOM 908 O O . ALA A 1 118 ? 3.355 17.234 5.867 1 95.44 118 ALA A O 1
ATOM 909 N N . PHE A 1 119 ? 3.643 19.281 6.625 1 95.38 119 PHE A N 1
ATOM 910 C CA . PHE A 1 119 ? 3.215 19.875 5.367 1 95.38 119 PHE A CA 1
ATOM 911 C C . PHE A 1 119 ? 4.203 19.562 4.254 1 95.38 119 PHE A C 1
ATOM 913 O O . PHE A 1 119 ? 3.805 19.203 3.145 1 95.38 119 PHE A O 1
ATOM 920 N N . ARG A 1 120 ? 5.414 19.719 4.52 1 94.44 120 ARG A N 1
ATOM 921 C CA . ARG A 1 120 ? 6.441 19.391 3.539 1 94.44 120 ARG A CA 1
ATOM 922 C C . ARG A 1 120 ? 6.32 17.938 3.084 1 94.44 120 ARG A C 1
ATOM 924 O O . ARG A 1 120 ? 6.367 17.656 1.887 1 94.44 120 ARG A O 1
ATOM 931 N N . LEU A 1 121 ? 6.113 17.062 3.986 1 94.31 121 LEU A N 1
ATOM 932 C CA . LEU A 1 121 ? 5.945 15.656 3.66 1 94.31 121 LEU A CA 1
ATOM 933 C C . LEU A 1 121 ? 4.699 15.438 2.812 1 94.31 121 LEU A C 1
ATOM 935 O O . LEU A 1 121 ? 4.727 14.68 1.842 1 94.31 121 LEU A O 1
ATOM 939 N N . ALA A 1 122 ? 3.697 16.062 3.154 1 95.31 122 ALA A N 1
ATOM 940 C CA . ALA A 1 122 ? 2.443 15.938 2.416 1 95.31 122 ALA A CA 1
ATOM 941 C C . ALA A 1 122 ? 2.609 16.391 0.97 1 95.31 122 ALA A C 1
ATOM 943 O O . ALA A 1 122 ? 2.053 15.789 0.053 1 95.31 122 ALA A O 1
ATOM 944 N N . LEU A 1 123 ? 3.34 17.438 0.78 1 93.31 123 LEU A N 1
ATOM 945 C CA . LEU A 1 123 ? 3.582 17.938 -0.571 1 93.31 123 LEU A CA 1
ATOM 946 C C . LEU A 1 123 ? 4.305 16.891 -1.412 1 93.31 123 LEU A C 1
ATOM 948 O O . LEU A 1 123 ? 4 16.719 -2.594 1 93.31 123 LEU A O 1
ATOM 952 N N . GLU A 1 124 ? 5.223 16.25 -0.808 1 90.88 124 GLU A N 1
ATOM 953 C CA . GLU A 1 124 ? 5.949 15.195 -1.507 1 90.88 124 GLU A CA 1
ATOM 954 C C . GLU A 1 124 ? 5.023 14.039 -1.886 1 90.88 124 GLU A C 1
ATOM 956 O O . GLU A 1 124 ? 5.211 13.406 -2.924 1 90.88 124 GLU A O 1
ATOM 961 N N . VAL A 1 125 ? 4.074 13.773 -1.065 1 91.12 125 VAL A N 1
ATOM 962 C CA . VAL A 1 125 ? 3.107 12.695 -1.285 1 91.12 125 VAL A CA 1
ATOM 963 C C . VAL A 1 125 ? 2.254 13.016 -2.512 1 91.12 125 VAL A C 1
ATOM 965 O O . VAL A 1 125 ? 1.991 12.141 -3.338 1 91.12 125 VAL A O 1
ATOM 968 N N . VAL A 1 126 ? 1.648 14.117 -2.648 1 82.62 126 VAL A N 1
ATOM 969 C CA . VAL A 1 126 ? 0.716 14.438 -3.725 1 82.62 126 VAL A CA 1
ATOM 970 C C . VAL A 1 126 ? 1.49 14.836 -4.977 1 82.62 126 VAL A C 1
ATOM 972 O O . VAL A 1 126 ? 0.926 14.891 -6.074 1 82.62 126 VAL A O 1
ATOM 975 N N . GLY A 1 127 ? 2.617 14.438 -5.387 1 66.75 127 GLY A N 1
ATOM 976 C CA . GLY A 1 127 ? 3.371 14.734 -6.594 1 66.75 127 GLY A CA 1
ATOM 977 C C . GLY A 1 127 ? 3.713 16.203 -6.742 1 66.75 127 GLY A C 1
ATOM 978 O O . GLY A 1 127 ? 3.896 16.703 -7.855 1 66.75 127 GLY A O 1
ATOM 979 N N . PHE A 1 128 ? 3.625 17.234 -6.082 1 45.5 128 PHE A N 1
ATOM 980 C CA . PHE A 1 128 ? 4.43 18.266 -6.719 1 45.5 128 PHE A CA 1
ATOM 981 C C . PHE A 1 128 ? 5.746 17.688 -7.227 1 45.5 128 PHE A C 1
ATOM 983 O O . PHE A 1 128 ? 6.605 17.312 -6.434 1 45.5 128 PHE A O 1
ATOM 990 N N . ASN A 1 129 ? 5.77 16.703 -8.102 1 37.75 129 ASN A N 1
ATOM 991 C CA . ASN A 1 129 ? 6.906 16.641 -9.008 1 37.75 129 ASN A CA 1
ATOM 992 C C . ASN A 1 129 ? 7.617 17.984 -9.109 1 37.75 129 ASN A C 1
ATOM 994 O O . ASN A 1 129 ? 7.051 18.953 -9.625 1 37.75 129 ASN A O 1
ATOM 998 N N . THR A 1 130 ? 8.25 18.562 -8.383 1 34.19 130 THR A N 1
ATOM 999 C CA . THR A 1 130 ? 9.195 19.438 -9.07 1 34.19 130 THR A CA 1
ATOM 1000 C C . THR A 1 130 ? 9.875 18.703 -10.219 1 34.19 130 THR A C 1
ATOM 1002 O O . THR A 1 130 ? 10.781 19.234 -10.859 1 34.19 130 THR A O 1
ATOM 1005 N N . GLU A 1 131 ? 10.008 17.328 -10.344 1 35.5 131 GLU A N 1
ATOM 1006 C CA . GLU A 1 131 ? 10.656 17.031 -11.617 1 35.5 131 GLU A CA 1
ATOM 1007 C C . GLU A 1 131 ? 9.695 17.234 -12.789 1 35.5 131 GLU A C 1
ATOM 1009 O O . GLU A 1 131 ? 8.5 16.953 -12.672 1 35.5 131 GLU A O 1
ATOM 1014 N N . PRO A 1 132 ? 10.07 17.906 -14.023 1 33.09 132 PRO A N 1
ATOM 1015 C CA . PRO A 1 132 ? 9.438 18.297 -15.289 1 33.09 132 PRO A CA 1
ATOM 1016 C C . PRO A 1 132 ? 8.68 17.156 -15.953 1 33.09 132 PRO A C 1
ATOM 1018 O O . PRO A 1 132 ? 9 15.984 -15.719 1 33.09 132 PRO A O 1
ATOM 1021 N N . ASP A 1 133 ? 7.406 17.281 -16.5 1 32.41 133 ASP A N 1
ATOM 1022 C CA . ASP A 1 133 ? 6.684 16.5 -17.516 1 32.41 133 ASP A CA 1
ATOM 1023 C C . ASP A 1 133 ? 7.652 15.805 -18.469 1 32.41 133 ASP A C 1
ATOM 1025 O O . ASP A 1 133 ? 8.555 16.438 -19.016 1 32.41 133 ASP A O 1
ATOM 1029 N N . PRO A 1 134 ? 8.008 14.516 -18.297 1 30.23 134 PRO A N 1
ATOM 1030 C CA . PRO A 1 134 ? 8.812 14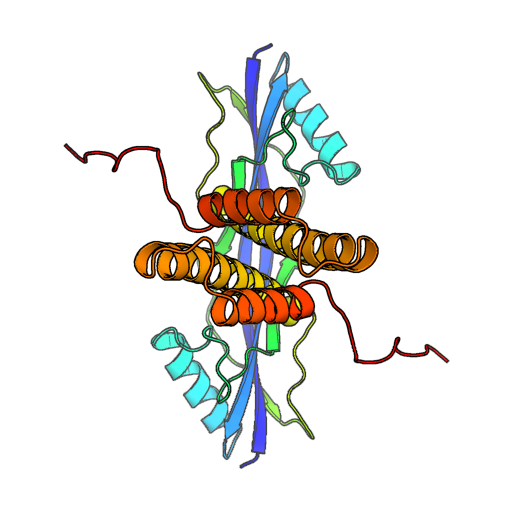.242 -19.484 1 30.23 134 PRO A CA 1
ATOM 1031 C C . PRO A 1 134 ? 8.195 14.797 -20.766 1 30.23 134 PRO A C 1
ATOM 1033 O O . PRO A 1 134 ? 6.988 14.656 -20.984 1 30.23 134 PRO A O 1
ATOM 1036 N N . VAL A 1 135 ? 8.703 16.031 -21.219 1 25.12 135 VAL A N 1
ATOM 1037 C CA . VAL A 1 135 ? 8.383 16.516 -22.562 1 25.12 135 VAL A CA 1
ATOM 1038 C C . VAL A 1 135 ? 8.523 15.359 -23.562 1 25.12 135 VAL A C 1
ATOM 1040 O O . VAL A 1 135 ? 9.602 14.781 -23.703 1 25.12 135 VAL A O 1
ATOM 1043 N N . PHE A 1 136 ? 7.48 14.492 -23.656 1 25.2 136 PHE A N 1
ATOM 1044 C CA . PHE A 1 136 ? 7.473 13.672 -24.859 1 25.2 136 PHE A CA 1
ATOM 1045 C C . PHE A 1 136 ? 7.723 14.531 -26.094 1 25.2 136 PHE A C 1
ATOM 1047 O O . PHE A 1 136 ? 7.039 15.539 -26.312 1 25.2 136 PHE A O 1
ATOM 1054 N N . ASP A 1 137 ? 9.016 14.562 -26.516 1 20.64 137 ASP A N 1
ATOM 1055 C CA . ASP A 1 137 ? 9.188 14.992 -27.891 1 20.64 137 ASP A CA 1
ATOM 1056 C C . ASP A 1 137 ? 8.273 14.211 -28.844 1 20.64 137 ASP A C 1
ATOM 1058 O O . ASP A 1 137 ? 8.055 13.016 -28.641 1 20.64 137 ASP A O 1
ATOM 1062 N N . MET B 1 1 ? -32.75 -10.078 1.766 1 91.69 1 MET B N 1
ATOM 1063 C CA . MET B 1 1 ? -31.438 -10.32 1.171 1 91.69 1 MET B CA 1
ATOM 1064 C C . MET B 1 1 ? -30.5 -10.977 2.174 1 91.69 1 MET B C 1
ATOM 1066 O O . MET B 1 1 ? -30.656 -10.805 3.385 1 91.69 1 MET B O 1
ATOM 1070 N N . LYS B 1 2 ? -29.766 -11.945 1.632 1 97.12 2 LYS B N 1
ATOM 1071 C CA . LYS B 1 2 ? -28.734 -12.633 2.406 1 97.12 2 LYS B CA 1
ATOM 1072 C C . LYS B 1 2 ? -27.359 -12.008 2.164 1 97.12 2 LYS B C 1
ATOM 1074 O O . LYS B 1 2 ? -27.172 -11.234 1.218 1 97.12 2 LYS B O 1
ATOM 1079 N N . LYS B 1 3 ? -26.453 -12.312 3.113 1 98.44 3 LYS B N 1
ATOM 1080 C CA . LYS B 1 3 ? -25.094 -11.812 2.979 1 98.44 3 LYS B CA 1
ATOM 1081 C C . LYS B 1 3 ? -24.141 -12.914 2.516 1 98.44 3 LYS B C 1
ATOM 1083 O O . LYS B 1 3 ? -24.172 -14.023 3.045 1 98.44 3 LYS B O 1
ATOM 1088 N N . PHE B 1 4 ? -23.312 -12.539 1.508 1 98.81 4 PHE B N 1
ATOM 1089 C CA . PHE B 1 4 ? -22.391 -13.508 0.941 1 98.81 4 PHE B CA 1
ATOM 1090 C C . PHE B 1 4 ? -20.969 -12.938 0.915 1 98.81 4 PHE B C 1
ATOM 1092 O O . PHE B 1 4 ? -20.766 -11.773 0.57 1 98.81 4 PHE B O 1
ATOM 1099 N N . GLU B 1 5 ? -20.031 -13.734 1.344 1 98.81 5 GLU B N 1
ATOM 1100 C CA . GLU B 1 5 ? -18.641 -13.508 0.955 1 98.81 5 GLU B CA 1
ATOM 1101 C C . GLU B 1 5 ? -18.328 -14.148 -0.399 1 98.81 5 GLU B C 1
ATOM 1103 O O . GLU B 1 5 ? -18.5 -15.352 -0.576 1 98.81 5 GLU B O 1
ATOM 1108 N N . VAL B 1 6 ? -17.953 -13.312 -1.304 1 98.88 6 VAL B N 1
ATOM 1109 C CA . VAL B 1 6 ? -17.609 -13.766 -2.648 1 98.88 6 VAL B CA 1
ATOM 1110 C C . VAL B 1 6 ? -16.109 -13.625 -2.883 1 98.88 6 VAL B C 1
ATOM 1112 O O . VAL B 1 6 ? -15.547 -12.539 -2.707 1 98.88 6 VAL B O 1
ATOM 1115 N N . SER B 1 7 ? -15.523 -14.734 -3.289 1 98.69 7 SER B N 1
ATOM 1116 C CA . SER B 1 7 ? -14.062 -14.734 -3.338 1 98.69 7 SER B CA 1
ATOM 1117 C C . SER B 1 7 ? -13.555 -15.32 -4.648 1 98.69 7 SER B C 1
ATOM 1119 O O . SER B 1 7 ? -14.281 -16.047 -5.332 1 98.69 7 SER B O 1
ATOM 1121 N N . TYR B 1 8 ? -12.336 -14.898 -5.008 1 97.88 8 TYR B N 1
ATOM 1122 C CA . TYR B 1 8 ? -11.562 -15.539 -6.066 1 97.88 8 TYR B CA 1
ATOM 1123 C C . TYR B 1 8 ? -10.078 -15.609 -5.699 1 97.88 8 TYR B C 1
ATOM 1125 O O . TYR B 1 8 ? -9.633 -14.906 -4.793 1 97.88 8 TYR B O 1
ATOM 1133 N N . THR B 1 9 ? -9.43 -16.516 -6.316 1 96.56 9 THR B N 1
ATOM 1134 C CA . THR B 1 9 ? -7.977 -16.609 -6.246 1 96.56 9 THR B CA 1
ATOM 1135 C C . THR B 1 9 ? -7.371 -16.672 -7.645 1 96.56 9 THR B C 1
ATOM 1137 O O . THR B 1 9 ? -7.859 -17.406 -8.508 1 96.56 9 THR B O 1
ATOM 1140 N N . LEU B 1 10 ? -6.355 -15.836 -7.867 1 96.19 10 LEU B N 1
ATOM 1141 C CA . LEU B 1 10 ? -5.629 -15.844 -9.133 1 96.19 10 LEU B CA 1
ATOM 1142 C C . LEU B 1 10 ? -4.137 -16.062 -8.898 1 96.19 10 LEU B C 1
ATOM 1144 O O . LEU B 1 10 ? -3.58 -15.578 -7.914 1 96.19 10 LEU B O 1
ATOM 1148 N N . PRO B 1 11 ? -3.529 -16.75 -9.805 1 94.88 11 PRO B N 1
ATOM 1149 C CA . PRO B 1 11 ? -2.072 -16.859 -9.711 1 94.88 11 PRO B CA 1
ATOM 1150 C C . PRO B 1 11 ? -1.348 -15.57 -10.07 1 94.88 11 PRO B C 1
ATOM 1152 O O . PRO B 1 11 ? -1.706 -14.914 -11.055 1 94.88 11 PRO B O 1
ATOM 1155 N N . TYR B 1 12 ? -0.386 -15.227 -9.258 1 95.38 12 TYR B N 1
ATOM 1156 C CA . TYR B 1 12 ? 0.448 -14.047 -9.469 1 95.38 12 TYR B CA 1
ATOM 1157 C C . TYR B 1 12 ? 1.926 -14.398 -9.328 1 95.38 12 TYR B C 1
ATOM 1159 O O . TYR B 1 12 ? 2.273 -15.477 -8.844 1 95.38 12 TYR B O 1
ATOM 1167 N N . ARG B 1 13 ? 2.691 -13.555 -9.82 1 95.25 13 ARG B N 1
ATOM 1168 C CA . ARG B 1 13 ? 4.121 -13.555 -9.523 1 95.25 13 ARG B CA 1
ATOM 1169 C C . ARG B 1 13 ? 4.527 -12.281 -8.789 1 95.25 13 ARG B C 1
ATOM 1171 O O . ARG B 1 13 ? 4 -11.203 -9.07 1 95.25 13 ARG B O 1
ATOM 1178 N N . HIS B 1 14 ? 5.469 -12.43 -7.852 1 96.44 14 HIS B N 1
ATOM 1179 C CA . HIS B 1 14 ? 6.074 -11.305 -7.137 1 96.44 14 HIS B CA 1
ATOM 1180 C C . HIS B 1 14 ? 7.5 -11.055 -7.621 1 96.44 14 HIS B C 1
ATOM 1182 O O . HIS B 1 14 ? 8.391 -11.883 -7.414 1 96.44 14 HIS B O 1
ATOM 1188 N N . ASP B 1 15 ? 7.664 -9.914 -8.266 1 97.19 15 ASP B N 1
ATOM 1189 C CA . ASP B 1 15 ? 8.953 -9.516 -8.812 1 97.19 15 ASP B CA 1
ATOM 1190 C C . ASP B 1 15 ? 9.625 -8.461 -7.934 1 97.19 15 ASP B C 1
ATOM 1192 O O . ASP B 1 15 ? 9.102 -7.352 -7.777 1 97.19 15 ASP B O 1
ATOM 1196 N N . VAL B 1 16 ? 10.758 -8.836 -7.434 1 98.12 16 VAL B N 1
ATOM 1197 C CA . VAL B 1 16 ? 11.492 -7.91 -6.578 1 98.12 16 VAL B CA 1
ATOM 1198 C C . VAL B 1 16 ? 12.883 -7.66 -7.16 1 98.12 16 VAL B C 1
ATOM 1200 O O . VAL B 1 16 ? 13.539 -8.594 -7.633 1 98.12 16 VAL B O 1
ATOM 1203 N N . THR B 1 17 ? 13.266 -6.367 -7.211 1 98.69 17 THR B N 1
ATOM 1204 C CA . THR B 1 17 ? 14.609 -5.969 -7.609 1 98.69 17 THR B CA 1
ATOM 1205 C C . THR B 1 17 ? 15.195 -4.969 -6.617 1 98.69 17 THR B C 1
ATOM 1207 O O . THR B 1 17 ? 14.5 -4.059 -6.164 1 98.69 17 THR B O 1
ATOM 1210 N N . VAL B 1 18 ? 16.438 -5.141 -6.32 1 98.81 18 VAL B N 1
ATOM 1211 C CA . VAL B 1 18 ? 17.156 -4.199 -5.469 1 98.81 18 VAL B CA 1
ATOM 1212 C C . VAL B 1 18 ? 18.453 -3.768 -6.148 1 98.81 18 VAL B C 1
ATOM 1214 O O . VAL B 1 18 ? 18.922 -4.426 -7.078 1 98.81 18 VAL B O 1
ATOM 1217 N N . GLY B 1 19 ? 18.984 -2.639 -5.691 1 98.81 19 GLY B N 1
ATOM 1218 C CA . GLY B 1 19 ? 20.297 -2.193 -6.121 1 98.81 19 GLY B CA 1
ATOM 1219 C C . GLY B 1 19 ? 21.391 -2.543 -5.141 1 98.81 19 GLY B C 1
ATOM 1220 O O . GLY B 1 19 ? 21.266 -2.293 -3.939 1 98.81 19 GLY B O 1
ATOM 1221 N N . ILE B 1 20 ? 22.422 -3.057 -5.676 1 98.69 20 ILE B N 1
ATOM 1222 C CA . ILE B 1 20 ? 23.547 -3.447 -4.816 1 98.69 20 ILE B CA 1
ATOM 1223 C C . ILE B 1 20 ? 24.859 -3.047 -5.473 1 98.69 20 ILE B C 1
ATOM 1225 O O . ILE B 1 20 ? 25.062 -3.26 -6.672 1 98.69 20 ILE B O 1
ATOM 1229 N N . SER B 1 21 ? 25.703 -2.449 -4.723 1 98.38 21 SER B N 1
ATOM 1230 C CA . SER B 1 21 ? 27.094 -2.234 -5.141 1 98.38 21 SER B CA 1
ATOM 1231 C C . SER B 1 21 ? 28 -3.359 -4.652 1 98.38 21 SER B C 1
ATOM 1233 O O . SER B 1 21 ? 28.031 -3.666 -3.459 1 98.38 21 SER B O 1
ATOM 1235 N N . ALA B 1 22 ? 28.656 -3.941 -5.555 1 98.38 22 ALA B N 1
ATOM 1236 C CA . ALA B 1 22 ? 29.531 -5.07 -5.246 1 98.38 22 ALA B CA 1
ATOM 1237 C C . ALA B 1 22 ? 30.656 -5.191 -6.27 1 98.38 22 ALA B C 1
ATOM 1239 O O . ALA B 1 22 ? 30.656 -4.484 -7.285 1 98.38 22 ALA B O 1
ATOM 1240 N N . ASN B 1 23 ? 31.562 -6.125 -5.941 1 98.19 23 ASN B N 1
ATOM 1241 C CA . ASN B 1 23 ? 32.719 -6.297 -6.828 1 98.19 23 ASN B CA 1
ATOM 1242 C C . ASN B 1 23 ? 32.406 -7.27 -7.965 1 98.19 23 ASN B C 1
ATOM 1244 O O . ASN B 1 23 ? 33.125 -7.316 -8.961 1 98.19 23 ASN B O 1
ATOM 1248 N N . SER B 1 24 ? 31.422 -8.102 -7.797 1 98.19 24 SER B N 1
ATOM 1249 C CA . SER B 1 24 ? 31.031 -9.086 -8.797 1 98.19 24 SER B CA 1
ATOM 1250 C C . SER B 1 24 ? 29.562 -9.453 -8.656 1 98.19 24 SER B C 1
ATOM 1252 O O . SER B 1 24 ? 28.922 -9.141 -7.645 1 98.19 24 SER B O 1
ATOM 1254 N N . ALA B 1 25 ? 29.094 -10.031 -9.711 1 98.19 25 ALA B N 1
ATOM 1255 C CA . ALA B 1 25 ? 27.719 -10.508 -9.672 1 98.19 25 ALA B CA 1
ATOM 1256 C C . ALA B 1 25 ? 27.516 -11.531 -8.562 1 98.19 25 ALA B C 1
ATOM 1258 O O . ALA B 1 25 ? 26.5 -11.523 -7.879 1 98.19 25 ALA B O 1
ATOM 1259 N N . GLU B 1 26 ? 28.5 -12.359 -8.398 1 98.19 26 GLU B N 1
ATOM 1260 C CA . GLU B 1 26 ? 28.422 -13.383 -7.363 1 98.19 26 GLU B CA 1
ATOM 1261 C C . GLU B 1 26 ? 28.359 -12.758 -5.973 1 98.19 26 GLU B C 1
ATOM 1263 O O . GLU B 1 26 ? 27.578 -13.195 -5.125 1 98.19 26 GLU B O 1
ATOM 1268 N N . GLU B 1 27 ? 29.156 -11.805 -5.762 1 98.5 27 GLU B N 1
ATOM 1269 C CA . GLU B 1 27 ? 29.125 -11.109 -4.48 1 98.5 27 GLU B CA 1
ATOM 1270 C C . GLU B 1 27 ? 27.797 -10.391 -4.266 1 98.5 27 GLU B C 1
ATOM 1272 O O . GLU B 1 27 ? 27.266 -10.391 -3.156 1 98.5 27 GLU B O 1
ATOM 1277 N N . ALA B 1 28 ? 27.281 -9.773 -5.297 1 98.69 28 ALA B N 1
ATOM 1278 C CA . ALA B 1 28 ? 25.984 -9.102 -5.211 1 98.69 28 ALA B CA 1
ATOM 1279 C C . ALA B 1 28 ? 24.891 -10.078 -4.797 1 98.69 28 ALA B C 1
ATOM 1281 O O . ALA B 1 28 ? 24.047 -9.758 -3.953 1 98.69 28 ALA B O 1
ATOM 1282 N N . ILE B 1 29 ? 24.906 -11.211 -5.355 1 98.69 29 ILE B N 1
ATOM 1283 C CA . ILE B 1 29 ? 23.922 -12.242 -5.047 1 98.69 29 ILE B CA 1
ATOM 1284 C C . ILE B 1 29 ? 24.078 -12.68 -3.594 1 98.69 29 ILE B C 1
ATOM 1286 O O . ILE B 1 29 ? 23.094 -12.883 -2.889 1 98.69 29 ILE B O 1
ATOM 1290 N N . CYS B 1 30 ? 25.297 -12.82 -3.154 1 98.31 30 CYS B N 1
ATOM 1291 C CA . CYS B 1 30 ? 25.547 -13.188 -1.767 1 98.31 30 CYS B CA 1
ATOM 1292 C C . CYS B 1 30 ? 24.984 -12.141 -0.812 1 98.31 30 CYS B C 1
ATOM 1294 O O . CYS B 1 30 ? 24.375 -12.484 0.208 1 98.31 30 CYS B O 1
ATOM 1296 N N . ILE B 1 31 ? 25.188 -10.922 -1.158 1 98.38 31 ILE B N 1
ATOM 1297 C CA . ILE B 1 31 ? 24.672 -9.82 -0.343 1 98.38 31 ILE B CA 1
ATOM 1298 C C . ILE B 1 31 ? 23.141 -9.883 -0.303 1 98.38 31 ILE B C 1
ATOM 1300 O O . ILE B 1 31 ? 22.547 -9.766 0.766 1 98.38 31 ILE B O 1
ATOM 1304 N N . ALA B 1 32 ? 22.531 -10.102 -1.399 1 98.56 32 ALA B N 1
ATOM 1305 C CA . ALA B 1 32 ? 21.078 -10.188 -1.478 1 98.56 32 ALA B CA 1
ATOM 1306 C C . ALA B 1 32 ? 20.547 -11.367 -0.667 1 98.56 32 ALA B C 1
ATOM 1308 O O . ALA B 1 32 ? 19.547 -11.25 0.035 1 98.56 32 ALA B O 1
ATOM 1309 N N . ASP B 1 33 ? 21.203 -12.461 -0.788 1 97.94 33 ASP B N 1
ATOM 1310 C CA . ASP B 1 33 ? 20.812 -13.656 -0.049 1 97.94 33 ASP B CA 1
ATOM 1311 C C . ASP B 1 33 ? 20.828 -13.398 1.457 1 97.94 33 ASP B C 1
ATOM 1313 O O . ASP B 1 33 ? 19.891 -13.781 2.166 1 97.94 33 ASP B O 1
ATOM 1317 N N . ALA B 1 34 ? 21.844 -12.805 1.912 1 97.81 34 ALA B N 1
ATOM 1318 C CA . ALA B 1 34 ? 21.953 -12.477 3.33 1 97.81 34 ALA B CA 1
ATOM 1319 C C . ALA B 1 34 ? 20.859 -11.508 3.76 1 97.81 34 ALA B C 1
ATOM 1321 O O . ALA B 1 34 ? 20.25 -11.68 4.812 1 97.81 34 ALA B O 1
ATOM 1322 N N . ALA B 1 35 ? 20.641 -10.539 2.91 1 97.94 35 ALA B N 1
ATOM 1323 C CA . ALA B 1 35 ? 19.625 -9.547 3.215 1 97.94 35 ALA B CA 1
ATOM 1324 C C . ALA B 1 35 ? 18.234 -10.18 3.232 1 97.94 35 ALA B C 1
ATOM 1326 O O . ALA B 1 35 ? 17.375 -9.805 4.043 1 97.94 35 ALA B O 1
ATOM 1327 N N . ALA B 1 36 ? 18 -11.07 2.301 1 97.06 36 ALA B N 1
ATOM 1328 C CA . ALA B 1 36 ? 16.719 -11.773 2.275 1 97.06 36 ALA B CA 1
ATOM 1329 C C . ALA B 1 36 ? 16.531 -12.609 3.537 1 97.06 36 ALA B C 1
ATOM 1331 O O . ALA B 1 36 ? 15.438 -12.656 4.098 1 97.06 36 ALA B O 1
ATOM 1332 N N . THR B 1 37 ? 17.578 -13.227 3.988 1 95 37 THR B N 1
ATOM 1333 C CA . THR B 1 37 ? 17.531 -14.102 5.16 1 95 37 THR B CA 1
ATOM 1334 C C . THR B 1 37 ? 17.219 -13.297 6.418 1 95 37 THR B C 1
ATOM 1336 O O . THR B 1 37 ? 16.453 -13.734 7.27 1 95 37 THR B O 1
ATOM 1339 N N . ASP B 1 38 ? 17.719 -12.133 6.48 1 95.12 38 ASP B N 1
ATOM 1340 C CA . ASP B 1 38 ? 17.5 -11.344 7.691 1 95.12 38 ASP B CA 1
ATOM 1341 C C . ASP B 1 38 ? 16.328 -10.375 7.508 1 95.12 38 ASP B C 1
ATOM 1343 O O . ASP B 1 38 ? 16 -9.609 8.422 1 95.12 38 ASP B O 1
ATOM 1347 N N . GLY B 1 39 ? 15.773 -10.391 6.453 1 95.19 39 GLY B N 1
ATOM 1348 C CA . GLY B 1 39 ? 14.562 -9.617 6.199 1 95.19 39 GLY B CA 1
ATOM 1349 C C . GLY B 1 39 ? 14.844 -8.195 5.754 1 95.19 39 GLY B C 1
ATOM 1350 O O . GLY B 1 39 ? 13.914 -7.438 5.473 1 95.19 39 GLY B O 1
ATOM 1351 N N . SER B 1 40 ? 16.078 -7.758 5.539 1 96.75 40 SER B N 1
ATOM 1352 C CA . SER B 1 40 ? 16.438 -6.371 5.242 1 96.75 40 SER B CA 1
ATOM 1353 C C . SER B 1 40 ? 16.359 -6.09 3.744 1 96.75 40 SER B C 1
ATOM 1355 O O . SER B 1 40 ? 16.391 -4.934 3.322 1 96.75 40 SER B O 1
ATOM 1357 N N . LEU B 1 41 ? 16.203 -7.109 2.914 1 97.5 41 LEU B N 1
ATOM 1358 C CA . LEU B 1 41 ? 16.125 -6.949 1.466 1 97.5 41 LEU B CA 1
ATOM 1359 C C . LEU B 1 41 ? 14.984 -6.008 1.09 1 97.5 41 LEU B C 1
ATOM 1361 O O . LEU B 1 41 ? 15.07 -5.285 0.095 1 97.5 41 LEU B O 1
ATOM 1365 N N . TRP B 1 42 ? 13.977 -5.945 1.969 1 96.19 42 TRP B N 1
ATOM 1366 C CA . TRP B 1 42 ? 12.7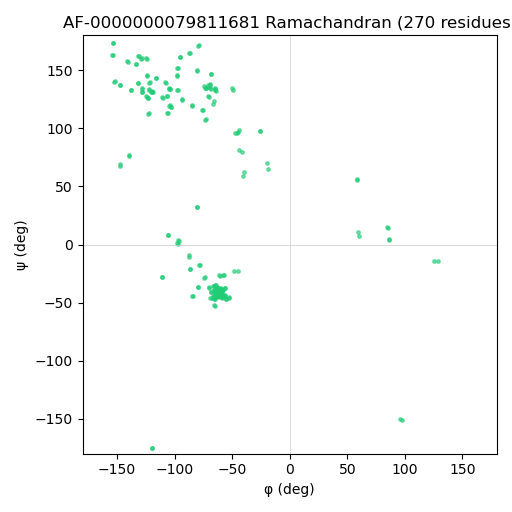5 -5.242 1.619 1 96.19 42 TRP B CA 1
ATOM 1367 C C . TRP B 1 42 ? 12.656 -3.906 2.35 1 96.19 42 TRP B C 1
ATOM 1369 O O . TRP B 1 42 ? 11.68 -3.172 2.195 1 96.19 42 TRP B O 1
ATOM 1379 N N . ASP B 1 43 ? 13.695 -3.498 3.018 1 94.88 43 ASP B N 1
ATO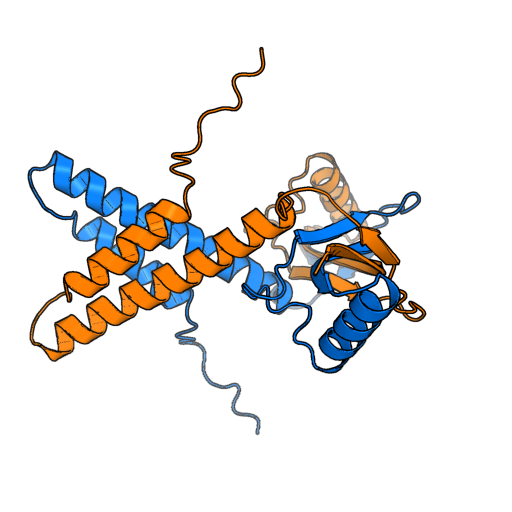M 1380 C CA . ASP B 1 43 ? 13.68 -2.293 3.844 1 94.88 43 ASP B CA 1
ATOM 1381 C C . ASP B 1 43 ? 13.812 -1.037 2.984 1 94.88 43 ASP B C 1
ATOM 1383 O O . ASP B 1 43 ? 13.508 0.067 3.441 1 94.88 43 ASP B O 1
ATOM 1387 N N . ASP B 1 44 ? 14.289 -1.196 1.696 1 97 44 ASP B N 1
ATOM 1388 C CA . ASP B 1 44 ? 14.477 -0.039 0.827 1 97 44 ASP B CA 1
ATOM 1389 C C . ASP B 1 44 ? 15.438 0.969 1.454 1 97 44 ASP B C 1
ATOM 1391 O O . ASP B 1 44 ? 15.109 2.15 1.579 1 97 44 ASP B O 1
ATOM 1395 N N . SER B 1 45 ? 16.578 0.598 1.778 1 96.31 45 SER B N 1
ATOM 1396 C CA . SER B 1 45 ? 17.578 1.477 2.367 1 96.31 45 SER B CA 1
ATOM 1397 C C . SER B 1 45 ? 18.391 2.193 1.289 1 96.31 45 SER B C 1
ATOM 1399 O O . SER B 1 45 ? 18.359 1.804 0.12 1 96.31 45 SER B O 1
ATOM 1401 N N . GLU B 1 46 ? 19.078 3.191 1.703 1 95.06 46 GLU B N 1
ATOM 1402 C CA . GLU B 1 46 ? 19.953 3.91 0.776 1 95.06 46 GLU B CA 1
ATOM 1403 C C . GLU B 1 46 ? 21.031 2.994 0.217 1 95.06 46 GLU B C 1
ATOM 1405 O O . GLU B 1 46 ? 21.391 3.098 -0.958 1 95.06 46 GLU B O 1
ATOM 1410 N N . GLU B 1 47 ? 21.578 2.119 0.98 1 95.81 47 GLU B N 1
ATOM 1411 C CA . GLU B 1 47 ? 22.656 1.216 0.59 1 95.81 47 GLU B CA 1
ATOM 1412 C C . GLU B 1 47 ? 22.141 0.103 -0.32 1 95.81 47 GLU B C 1
ATOM 1414 O O . GLU B 1 47 ? 22.891 -0.456 -1.113 1 95.81 47 GLU B O 1
ATOM 1419 N N . MET B 1 48 ? 20.875 -0.245 -0.16 1 98.19 48 MET B N 1
ATOM 1420 C CA . MET B 1 48 ? 20.219 -1.27 -0.965 1 98.19 48 MET B CA 1
ATOM 1421 C C . MET B 1 48 ? 18.797 -0.851 -1.318 1 98.19 48 MET B C 1
ATOM 1423 O O . MET B 1 48 ? 17.844 -1.366 -0.75 1 98.19 48 MET B O 1
ATOM 1427 N N . PRO B 1 49 ? 18.766 0.026 -2.252 1 98.44 49 PRO B N 1
ATOM 1428 C CA . PRO B 1 49 ? 17.438 0.538 -2.598 1 98.44 49 PRO B CA 1
ATOM 1429 C C . PRO B 1 49 ? 16.562 -0.511 -3.277 1 98.44 49 PRO B C 1
ATOM 1431 O O . PRO B 1 49 ? 17.062 -1.31 -4.078 1 98.44 49 PRO B O 1
ATOM 1434 N N . LEU B 1 50 ? 15.328 -0.531 -2.865 1 98.5 50 LEU B N 1
ATOM 1435 C CA . LEU B 1 50 ? 14.312 -1.302 -3.584 1 98.5 50 LEU B CA 1
ATOM 1436 C C . LEU B 1 50 ? 14 -0.662 -4.93 1 98.5 50 LEU B C 1
ATOM 1438 O O . LEU B 1 50 ? 13.734 0.541 -5.008 1 98.5 50 LEU B O 1
ATOM 1442 N N . LEU B 1 51 ? 14.078 -1.43 -5.973 1 98.38 51 LEU B N 1
ATOM 1443 C CA . LEU B 1 51 ? 13.898 -0.878 -7.312 1 98.38 51 LEU B CA 1
ATOM 1444 C C . LEU B 1 51 ? 12.602 -1.378 -7.938 1 98.38 51 LEU B C 1
ATOM 1446 O O . LEU B 1 51 ? 12.047 -0.729 -8.828 1 98.38 51 LEU B O 1
ATOM 1450 N N . CYS B 1 52 ? 12.227 -2.51 -7.512 1 98 52 CYS B N 1
ATOM 1451 C CA . CYS B 1 52 ? 10.992 -3.125 -7.988 1 98 52 CYS B CA 1
ATOM 1452 C C . CYS B 1 52 ? 10.344 -3.961 -6.891 1 98 52 CYS B C 1
ATOM 1454 O O . CYS B 1 52 ? 11.031 -4.676 -6.16 1 98 52 CYS B O 1
ATOM 1456 N N . ASP B 1 53 ? 9.086 -3.881 -6.742 1 97.31 53 ASP B N 1
ATOM 1457 C CA . ASP B 1 53 ? 8.25 -4.684 -5.855 1 97.31 53 ASP B CA 1
ATOM 1458 C C . ASP B 1 53 ? 6.863 -4.898 -6.457 1 97.31 53 ASP B C 1
ATOM 1460 O O . ASP B 1 53 ? 5.867 -4.395 -5.93 1 97.31 53 ASP B O 1
ATOM 1464 N N . ASP B 1 54 ? 6.816 -5.691 -7.547 1 96.38 54 ASP B N 1
ATOM 1465 C CA . ASP B 1 54 ? 5.594 -5.812 -8.336 1 96.38 54 ASP B CA 1
ATOM 1466 C C . ASP B 1 54 ? 4.945 -7.18 -8.141 1 96.38 54 ASP B C 1
ATOM 1468 O O . ASP B 1 54 ? 5.637 -8.195 -8.062 1 96.38 54 ASP B O 1
ATOM 1472 N N . PHE B 1 55 ? 3.688 -7.129 -8.062 1 95.81 55 PHE B N 1
ATOM 1473 C CA . PHE B 1 55 ? 2.879 -8.328 -8.234 1 95.81 55 PHE B CA 1
ATOM 1474 C C . PHE B 1 55 ? 2.203 -8.328 -9.602 1 95.81 55 PHE B C 1
ATOM 1476 O O . PHE B 1 55 ? 1.427 -7.43 -9.922 1 95.81 55 PHE B O 1
ATOM 1483 N N . GLU B 1 56 ? 2.564 -9.336 -10.328 1 94.69 56 GLU B N 1
ATOM 1484 C CA . GLU B 1 56 ? 2.02 -9.438 -11.68 1 94.69 56 GLU B CA 1
ATOM 1485 C C . GLU B 1 56 ? 1.197 -10.711 -11.844 1 94.69 56 GLU B C 1
ATOM 1487 O O . GLU B 1 56 ? 1.622 -11.789 -11.43 1 94.69 56 GLU B O 1
ATOM 1492 N N . GLU B 1 57 ? 0.025 -10.469 -12.391 1 94.12 57 GLU B N 1
ATOM 1493 C CA . GLU B 1 57 ? -0.827 -11.625 -12.633 1 94.12 57 GLU B CA 1
ATOM 1494 C C . GLU B 1 57 ? -0.199 -12.57 -13.664 1 94.12 57 GLU B C 1
ATOM 1496 O O . GLU B 1 57 ? 0.322 -12.117 -14.688 1 94.12 57 GLU B O 1
ATOM 1501 N N . ASP B 1 58 ? -0.233 -13.875 -13.344 1 89.81 58 ASP B N 1
ATOM 1502 C CA . ASP B 1 58 ? 0.262 -14.859 -14.305 1 89.81 58 ASP B CA 1
ATOM 1503 C C . ASP B 1 58 ? -0.785 -15.156 -15.367 1 89.81 58 ASP B C 1
ATOM 1505 O O . ASP B 1 58 ? -1.987 -15.133 -15.094 1 89.81 58 ASP B O 1
ATOM 1509 N N . ASP B 1 59 ? -0.093 -15.5 -16.547 1 82.44 59 ASP B N 1
ATOM 1510 C CA . ASP B 1 59 ? -0.966 -15.867 -17.672 1 82.44 59 ASP B CA 1
ATOM 1511 C C . ASP B 1 59 ? -1.698 -17.172 -17.375 1 82.44 59 ASP B C 1
ATOM 1513 O O . ASP B 1 59 ? -1.134 -18.094 -16.781 1 82.44 59 ASP B O 1
ATOM 1517 N N . GLY B 1 60 ? -3.016 -17.141 -17.375 1 77.5 60 GLY B N 1
ATOM 1518 C CA . GLY B 1 60 ? -3.736 -18.406 -17.266 1 77.5 60 GLY B CA 1
ATOM 1519 C C . GLY B 1 60 ? -4.777 -18.406 -16.172 1 77.5 60 GLY B C 1
ATOM 1520 O O . GLY B 1 60 ? -5.52 -19.375 -16.016 1 77.5 60 GLY B O 1
ATOM 1521 N N . GLY B 1 61 ? -4.621 -17.453 -15.43 1 80.44 61 GLY B N 1
ATOM 1522 C CA . GLY B 1 61 ? -5.613 -17.5 -14.367 1 80.44 61 GLY B CA 1
ATOM 1523 C C . GLY B 1 61 ? -7.023 -17.219 -14.859 1 80.44 61 GLY B C 1
ATOM 1524 O O . GLY B 1 61 ? -7.215 -16.469 -15.82 1 80.44 61 GLY B O 1
ATOM 1525 N N . VAL B 1 62 ? -7.879 -18 -14.414 1 86.75 62 VAL B N 1
ATOM 1526 C CA . VAL B 1 62 ? -9.289 -17.781 -14.695 1 86.75 62 VAL B CA 1
ATOM 1527 C C . VAL B 1 62 ? -9.992 -17.266 -13.438 1 86.75 62 VAL B C 1
ATOM 1529 O O . VAL B 1 62 ? -9.836 -17.844 -12.352 1 86.75 62 VAL B O 1
ATOM 1532 N N . LEU B 1 63 ? -10.609 -16.25 -13.711 1 91.69 63 LEU B N 1
ATOM 1533 C CA . LEU B 1 63 ? -11.375 -15.672 -12.602 1 91.69 63 LEU B CA 1
ATOM 1534 C C . LEU B 1 63 ? -12.617 -16.516 -12.312 1 91.69 63 LEU B C 1
ATOM 1536 O O . LEU B 1 63 ? -13.516 -16.609 -13.148 1 91.69 63 LEU B O 1
ATOM 1540 N N . GLN B 1 64 ? -12.57 -17.219 -11.234 1 95.25 64 GLN B N 1
ATOM 1541 C CA . GLN B 1 64 ? -13.711 -18 -10.781 1 95.25 64 GLN B CA 1
ATOM 1542 C C . GLN B 1 64 ? -14.125 -17.594 -9.367 1 95.25 64 GLN B C 1
ATOM 1544 O O . GLN B 1 64 ? -13.336 -17.703 -8.43 1 95.25 64 GLN B O 1
ATOM 1549 N N . PHE B 1 65 ? -15.391 -17.281 -9.312 1 98.25 65 PHE B N 1
ATOM 1550 C CA . PHE B 1 65 ? -15.875 -16.812 -8.023 1 98.25 65 PHE B CA 1
ATOM 1551 C C . PHE B 1 65 ? -16.547 -17.938 -7.242 1 98.25 65 PHE B C 1
ATOM 1553 O O . PHE B 1 65 ? -17.156 -18.828 -7.832 1 98.25 65 PHE B O 1
ATOM 1560 N N . GLU B 1 66 ? -16.375 -17.859 -6.004 1 98.38 66 GLU B N 1
ATOM 1561 C CA . GLU B 1 66 ? -17.125 -18.672 -5.047 1 98.38 66 GLU B CA 1
ATOM 1562 C C . GLU B 1 66 ? -17.875 -17.797 -4.055 1 98.38 66 GLU B C 1
ATOM 1564 O O . GLU B 1 66 ? -17.344 -16.781 -3.58 1 98.38 66 GLU B O 1
ATOM 1569 N N . ALA B 1 67 ? -19.078 -18.203 -3.762 1 98.62 67 ALA B N 1
ATOM 1570 C CA . ALA B 1 67 ? -19.891 -17.453 -2.824 1 98.62 67 ALA B CA 1
ATOM 1571 C C . ALA B 1 67 ? -20.281 -18.297 -1.621 1 98.62 67 ALA B C 1
ATOM 1573 O O . ALA B 1 67 ? -20.75 -19.438 -1.779 1 98.62 67 ALA B O 1
ATOM 1574 N N . ILE B 1 68 ? -20.078 -17.734 -0.42 1 98.5 68 ILE B N 1
ATOM 1575 C CA . ILE B 1 68 ? -20.453 -18.391 0.823 1 98.5 68 ILE B CA 1
ATOM 1576 C C . ILE B 1 68 ? -21.391 -17.484 1.63 1 98.5 68 ILE B C 1
ATOM 1578 O O . ILE B 1 68 ? -21.062 -16.328 1.897 1 98.5 68 ILE B O 1
ATOM 1582 N N . GLU B 1 69 ? -22.484 -18.078 1.977 1 98.38 69 GLU B N 1
ATOM 1583 C CA . GLU B 1 69 ? -23.406 -17.312 2.811 1 98.38 69 GLU B CA 1
ATOM 1584 C C . GLU B 1 69 ? -22.859 -17.141 4.227 1 98.38 69 GLU B C 1
ATOM 1586 O O . GLU B 1 69 ? -22.328 -18.078 4.809 1 98.38 69 GLU B O 1
ATOM 1591 N N . ILE B 1 70 ? -22.984 -15.953 4.77 1 97.94 70 ILE B N 1
ATOM 1592 C CA . ILE B 1 70 ? -22.516 -15.734 6.133 1 97.94 70 ILE B CA 1
ATOM 1593 C C . ILE B 1 70 ? -23.656 -15.172 6.984 1 97.94 70 ILE B C 1
ATOM 1595 O O . ILE B 1 70 ? -24.609 -14.617 6.457 1 97.94 70 ILE B O 1
ATOM 1599 N N . GLU B 1 71 ? -23.328 -15.406 8.32 1 94.38 71 GLU B N 1
ATOM 1600 C CA . GLU B 1 71 ? -24.219 -14.797 9.305 1 94.38 71 GLU B CA 1
ATOM 1601 C C . GLU B 1 71 ? -23.578 -13.578 9.953 1 94.38 71 GLU B C 1
ATOM 1603 O O . GLU B 1 71 ? -22.359 -13.555 10.156 1 94.38 71 GLU B O 1
ATOM 1608 N N . GLY B 1 72 ? -24.297 -12.562 10.062 1 93.56 72 GLY B N 1
ATOM 1609 C CA . GLY B 1 72 ? -23.766 -11.391 10.734 1 93.56 72 GLY B CA 1
ATOM 1610 C C . GLY B 1 72 ? -23.188 -10.359 9.781 1 93.56 72 GLY B C 1
ATOM 1611 O O . GLY B 1 72 ? -23.625 -10.258 8.633 1 93.56 72 GLY B O 1
ATOM 1612 N N . ASP B 1 73 ? -22.141 -9.57 10.273 1 95.25 73 ASP B N 1
ATOM 1613 C CA . ASP B 1 73 ? -21.594 -8.453 9.508 1 95.25 73 ASP B CA 1
ATOM 1614 C C . ASP B 1 73 ? -20.328 -8.867 8.758 1 95.25 73 ASP B C 1
ATOM 1616 O O . ASP B 1 73 ? -19.688 -9.852 9.109 1 95.25 73 ASP B O 1
ATOM 1620 N N . PHE B 1 74 ? -20.094 -8.18 7.648 1 97.31 74 PHE B N 1
ATOM 1621 C CA . PHE B 1 74 ? -18.828 -8.328 6.953 1 97.31 74 PHE B CA 1
ATOM 1622 C C . PHE B 1 74 ? -17.672 -7.832 7.812 1 97.31 74 PHE B C 1
ATOM 1624 O O . PHE B 1 74 ? -17.766 -6.77 8.43 1 97.31 74 PHE B O 1
ATOM 1631 N N . VAL B 1 75 ? -16.625 -8.641 7.895 1 96 75 VAL B N 1
ATOM 1632 C CA . VAL B 1 75 ? -15.453 -8.273 8.68 1 96 75 VAL B CA 1
ATOM 1633 C C . VAL B 1 75 ? -14.219 -8.273 7.785 1 96 75 VAL B C 1
ATOM 1635 O O . VAL B 1 75 ? -13.797 -9.328 7.301 1 96 75 VAL B O 1
ATOM 1638 N N . PRO B 1 76 ? -13.656 -7.133 7.57 1 96.31 76 PRO B N 1
ATOM 1639 C CA . PRO B 1 76 ? -12.453 -7.086 6.734 1 96.31 76 PRO B CA 1
ATOM 1640 C C . PRO B 1 76 ? -11.242 -7.742 7.402 1 96.31 76 PRO B C 1
ATOM 1642 O O . PRO B 1 76 ? -11.086 -7.652 8.625 1 96.31 76 PRO B O 1
ATOM 1645 N N . ARG B 1 77 ? -10.422 -8.328 6.594 1 94.88 77 ARG B N 1
ATOM 1646 C CA . ARG B 1 77 ? -9.148 -8.875 7.043 1 94.88 77 ARG B CA 1
ATOM 1647 C C . ARG B 1 77 ? -8.102 -7.777 7.195 1 94.88 77 ARG B C 1
ATOM 1649 O O . ARG B 1 77 ? -8.312 -6.648 6.75 1 94.88 77 ARG B O 1
ATOM 1656 N N . PHE B 1 78 ? -6.988 -8.172 7.773 1 92.44 78 PHE B N 1
ATOM 1657 C CA . PHE B 1 78 ? -5.926 -7.219 8.07 1 92.44 78 PHE B CA 1
ATOM 1658 C C . PHE B 1 78 ? -5.457 -6.52 6.797 1 92.44 78 PHE B C 1
ATOM 1660 O O . PHE B 1 78 ? -5.172 -5.32 6.809 1 92.44 78 PHE B O 1
ATOM 1667 N N . SER B 1 79 ? -5.348 -7.215 5.652 1 92.31 79 SER B N 1
ATOM 1668 C CA . SER B 1 79 ? -4.895 -6.645 4.391 1 92.31 79 SER B CA 1
ATOM 1669 C C . SER B 1 79 ? -5.754 -5.449 3.986 1 92.31 79 SER B C 1
ATOM 1671 O O . SER B 1 79 ? -5.234 -4.441 3.5 1 92.31 79 SER B O 1
ATOM 1673 N N . VAL B 1 80 ? -6.992 -5.531 4.23 1 94.38 80 VAL B N 1
ATOM 1674 C CA . VAL B 1 80 ? -7.914 -4.473 3.834 1 94.38 80 VAL B CA 1
ATOM 1675 C C . VAL B 1 80 ? -7.848 -3.324 4.84 1 94.38 80 VAL B C 1
ATOM 1677 O O . VAL B 1 80 ? -7.902 -2.152 4.457 1 94.38 80 VAL B O 1
ATOM 1680 N N . VAL B 1 81 ? -7.676 -3.643 6.094 1 92.12 81 VAL B N 1
ATOM 1681 C CA . VAL B 1 81 ? -7.523 -2.615 7.117 1 92.12 81 VAL B CA 1
ATOM 1682 C C . VAL B 1 81 ? -6.297 -1.76 6.812 1 92.12 81 VAL B C 1
ATOM 1684 O O . VAL B 1 81 ? -6.359 -0.53 6.867 1 92.12 81 VAL B O 1
ATOM 1687 N N . GLU B 1 82 ? -5.219 -2.396 6.445 1 92.5 82 GLU B N 1
ATOM 1688 C CA . GLU B 1 82 ? -3.996 -1.681 6.102 1 92.5 82 GLU B CA 1
ATOM 1689 C C . GLU B 1 82 ? -4.188 -0.831 4.848 1 92.5 82 GLU B C 1
ATOM 1691 O O . GLU B 1 82 ? -3.699 0.3 4.777 1 92.5 82 GLU B O 1
ATOM 1696 N N . LEU B 1 83 ? -4.816 -1.421 3.873 1 92.19 83 LEU B N 1
ATOM 1697 C CA . LEU B 1 83 ? -5.117 -0.689 2.648 1 92.19 83 LEU B CA 1
ATOM 1698 C C . LEU B 1 83 ? -5.895 0.588 2.957 1 92.19 83 LEU B C 1
ATOM 1700 O O . LEU B 1 83 ? -5.562 1.659 2.441 1 92.19 83 LEU B O 1
ATOM 1704 N N . ARG B 1 84 ? -6.879 0.485 3.758 1 92.69 84 ARG B N 1
ATOM 1705 C CA . ARG B 1 84 ? -7.703 1.63 4.137 1 92.69 84 ARG B CA 1
ATOM 1706 C C . ARG B 1 84 ? -6.879 2.67 4.891 1 92.69 84 ARG B C 1
ATOM 1708 O O . ARG B 1 84 ? -7.043 3.873 4.68 1 92.69 84 ARG B O 1
ATOM 1715 N N . ARG B 1 85 ? -6.012 2.139 5.766 1 92 85 ARG B N 1
ATOM 1716 C CA . ARG B 1 85 ? -5.133 3.02 6.527 1 92 85 ARG B CA 1
ATOM 1717 C C . ARG B 1 85 ? -4.27 3.869 5.602 1 92 85 ARG B C 1
ATOM 1719 O O . ARG B 1 85 ? -4.188 5.09 5.77 1 92 85 ARG B O 1
ATOM 1726 N N . LYS B 1 86 ? -3.752 3.258 4.652 1 92.19 86 LYS B N 1
ATOM 1727 C CA . LYS B 1 86 ? -2.873 3.955 3.719 1 92.19 86 LYS B CA 1
ATOM 1728 C C . LYS B 1 86 ? -3.652 4.961 2.877 1 92.19 86 LYS B C 1
ATOM 1730 O O . LYS B 1 86 ? -3.168 6.062 2.607 1 92.19 86 LYS B O 1
ATOM 1735 N N . ARG B 1 87 ? -4.77 4.59 2.461 1 92 87 ARG B N 1
ATOM 1736 C CA . ARG B 1 87 ? -5.617 5.512 1.708 1 92 87 ARG B CA 1
ATOM 1737 C C . ARG B 1 87 ? -5.98 6.73 2.547 1 92 87 ARG B C 1
ATOM 1739 O O . ARG B 1 87 ? -5.973 7.859 2.051 1 92 87 ARG B O 1
ATOM 1746 N N . LYS B 1 88 ? -6.285 6.445 3.73 1 93.62 88 LYS B N 1
ATOM 1747 C CA . LYS B 1 88 ? -6.629 7.535 4.641 1 93.62 88 LYS B CA 1
ATOM 1748 C C . LYS B 1 88 ? -5.441 8.469 4.859 1 93.62 88 LYS B C 1
ATOM 1750 O O . LYS B 1 88 ? -5.613 9.68 4.992 1 93.62 88 LYS B O 1
ATOM 1755 N N . ALA B 1 89 ? -4.336 7.863 4.898 1 95.38 89 ALA B N 1
ATOM 1756 C CA . ALA B 1 89 ? -3.139 8.68 5.062 1 95.38 89 ALA B CA 1
ATOM 1757 C C . ALA B 1 89 ? -2.982 9.664 3.906 1 95.38 89 ALA B C 1
ATOM 1759 O O . ALA B 1 89 ? -2.664 10.836 4.117 1 95.38 89 ALA B O 1
ATOM 1760 N N . ILE B 1 90 ? -3.217 9.195 2.785 1 94.62 90 ILE B N 1
ATOM 1761 C CA . ILE B 1 90 ? -3.119 10.055 1.607 1 94.62 90 ILE B CA 1
ATOM 1762 C C . ILE B 1 90 ? -4.168 11.156 1.686 1 94.62 90 ILE B C 1
ATOM 1764 O O . ILE B 1 90 ? -3.865 12.328 1.429 1 94.62 90 ILE B O 1
ATOM 1768 N N . LYS B 1 91 ? -5.301 10.82 2.117 1 94.25 91 LYS B N 1
ATOM 1769 C CA . LYS B 1 91 ? -6.371 11.805 2.26 1 94.25 91 LYS B CA 1
ATOM 1770 C C . LYS B 1 91 ? -6.008 12.867 3.295 1 94.25 91 LYS B C 1
ATOM 1772 O O . LYS B 1 91 ? -6.32 14.047 3.119 1 94.25 91 LYS B O 1
ATOM 1777 N N . ALA B 1 92 ? -5.426 12.398 4.34 1 95.81 92 ALA B N 1
ATOM 1778 C CA . ALA B 1 92 ? -4.984 13.336 5.367 1 95.81 92 ALA B CA 1
ATOM 1779 C C . ALA B 1 92 ? -3.982 14.344 4.801 1 95.81 92 ALA B C 1
ATOM 1781 O O . ALA B 1 92 ? -4.051 15.539 5.105 1 95.81 92 ALA B O 1
ATOM 1782 N N . CYS B 1 93 ? -3.168 13.859 4.004 1 96.19 93 CYS B N 1
ATOM 1783 C CA . CYS B 1 93 ? -2.184 14.734 3.373 1 96.19 93 CYS B CA 1
ATOM 1784 C C . CYS B 1 93 ? -2.857 15.734 2.447 1 96.19 93 CYS B C 1
ATOM 1786 O O . CYS B 1 93 ? -2.531 16.922 2.469 1 96.19 93 CYS B O 1
ATOM 1788 N N . GLU B 1 94 ? -3.717 15.273 1.698 1 94.81 94 GLU B N 1
ATOM 1789 C CA . GLU B 1 94 ? -4.465 16.156 0.802 1 94.81 94 GLU B CA 1
ATOM 1790 C C . GLU B 1 94 ? -5.215 17.234 1.581 1 94.81 94 GLU B C 1
ATOM 1792 O O . GLU B 1 94 ? -5.23 18.391 1.181 1 94.81 94 GLU B O 1
ATOM 1797 N N . ALA B 1 95 ? -5.809 16.812 2.67 1 95.06 95 ALA B N 1
ATOM 1798 C CA . ALA B 1 95 ? -6.539 17.766 3.514 1 95.06 95 ALA B CA 1
ATOM 1799 C C . ALA B 1 95 ? -5.598 18.797 4.113 1 95.06 95 ALA B C 1
ATOM 1801 O O . ALA B 1 95 ? -5.945 19.984 4.207 1 95.06 95 ALA B O 1
ATOM 1802 N N . LEU B 1 96 ? -4.516 18.375 4.551 1 96.12 96 LEU B N 1
ATOM 1803 C CA . LEU B 1 96 ? -3.521 19.281 5.113 1 96.12 96 LEU B CA 1
ATOM 1804 C 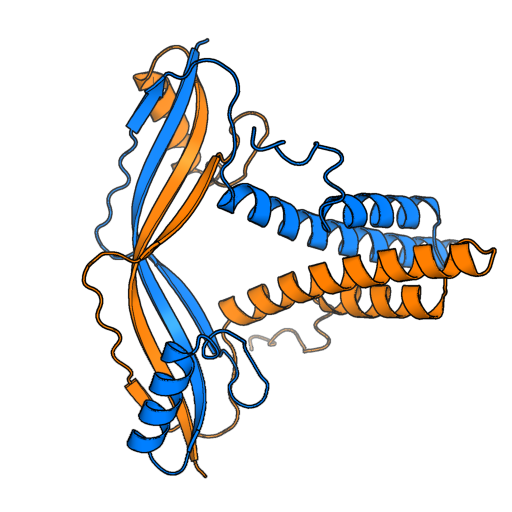C . LEU B 1 96 ? -3.104 20.328 4.086 1 96.12 96 LEU B C 1
ATOM 1806 O O . LEU B 1 96 ? -3.064 21.531 4.391 1 96.12 96 LEU B O 1
ATOM 1810 N N . ILE B 1 97 ? -2.877 19.922 2.9 1 94.88 97 ILE B N 1
ATOM 1811 C CA . ILE B 1 97 ? -2.467 20.828 1.829 1 94.88 97 ILE B CA 1
ATOM 1812 C C . ILE B 1 97 ? -3.592 21.812 1.524 1 94.88 97 ILE B C 1
ATOM 1814 O O . ILE B 1 97 ? -3.352 23.016 1.385 1 94.88 97 ILE B O 1
ATOM 1818 N N . ALA B 1 98 ? -4.707 21.281 1.446 1 94.38 98 ALA B N 1
ATOM 1819 C CA . ALA B 1 98 ? -5.863 22.125 1.188 1 94.38 98 ALA B CA 1
ATOM 1820 C C . ALA B 1 98 ? -6.023 23.188 2.273 1 94.38 98 ALA B C 1
ATOM 1822 O O . ALA B 1 98 ? -6.383 24.328 1.987 1 94.38 98 ALA B O 1
ATOM 1823 N N . ALA B 1 99 ? -5.789 22.828 3.482 1 94.75 99 ALA B N 1
ATOM 1824 C CA . ALA B 1 99 ? -5.898 23.75 4.598 1 94.75 99 ALA B CA 1
ATOM 1825 C C . ALA B 1 99 ? -4.914 24.906 4.445 1 94.75 99 ALA B C 1
ATOM 1827 O O . ALA B 1 99 ? -5.254 26.062 4.711 1 94.75 99 ALA B O 1
ATOM 1828 N N . TYR B 1 100 ? -3.748 24.578 4.074 1 93 100 TYR B N 1
ATOM 1829 C CA . TYR B 1 100 ? -2.736 25.609 3.865 1 93 100 TYR B CA 1
ATOM 1830 C C . TYR B 1 100 ? -3.107 26.516 2.688 1 93 100 TYR B C 1
ATOM 1832 O O . TYR B 1 100 ? -2.984 27.734 2.768 1 93 100 TYR B O 1
ATOM 1840 N N . GLU B 1 101 ? -3.535 25.953 1.639 1 92.44 101 GLU B N 1
ATOM 1841 C CA . GLU B 1 101 ? -3.914 26.719 0.451 1 92.44 101 GLU B CA 1
ATOM 1842 C C . GLU B 1 101 ? -5.074 27.656 0.747 1 92.44 101 GLU B C 1
ATOM 1844 O O . GLU B 1 101 ? -5.055 28.828 0.339 1 92.44 101 GLU B O 1
ATOM 1849 N N . GLU B 1 102 ? -6.008 27.141 1.45 1 92.88 102 GLU B N 1
ATOM 1850 C CA . GLU B 1 102 ? -7.156 27.953 1.83 1 92.88 102 GLU B CA 1
ATOM 1851 C C . GLU B 1 102 ? -6.75 29.094 2.766 1 92.88 102 GLU B C 1
ATOM 1853 O O . GLU B 1 102 ? -7.258 30.203 2.656 1 92.88 102 GLU B O 1
ATOM 1858 N N . GLY B 1 103 ? -6 28.766 3.721 1 91.31 103 GLY B N 1
ATOM 1859 C CA . GLY B 1 103 ? -5.492 29.797 4.609 1 91.31 103 GLY B CA 1
ATOM 1860 C C . GLY B 1 103 ? -4.809 30.938 3.869 1 91.31 103 GLY B C 1
ATOM 1861 O O . GLY B 1 103 ? -5.098 32.125 4.117 1 91.31 103 GLY B O 1
ATOM 1862 N N . GLU B 1 104 ? -3.998 30.547 2.959 1 89.69 104 GLU B N 1
ATOM 1863 C CA . GLU B 1 104 ? -3.299 31.547 2.15 1 89.69 104 GLU B CA 1
ATOM 1864 C C . GLU B 1 104 ? -4.281 32.406 1.36 1 89.69 104 GLU B C 1
ATOM 1866 O O . GLU B 1 104 ? -4.125 33.625 1.289 1 89.69 104 GLU B O 1
ATOM 1871 N N . ALA B 1 105 ? -5.16 31.812 0.825 1 91.06 105 ALA B N 1
ATOM 1872 C CA . ALA B 1 105 ? -6.164 32.531 0.029 1 91.06 105 ALA B CA 1
ATOM 1873 C C . ALA B 1 105 ? -6.938 33.531 0.882 1 91.06 105 ALA B C 1
ATOM 1875 O O . ALA B 1 105 ? -7.383 34.562 0.384 1 91.06 105 ALA B O 1
ATOM 1876 N N . ARG B 1 106 ? -7.031 33.281 2.119 1 90.56 106 ARG B N 1
ATOM 1877 C CA . ARG B 1 106 ? -7.781 34.125 3.037 1 90.56 106 ARG B CA 1
ATOM 1878 C C . ARG B 1 106 ? -6.859 35.125 3.736 1 90.56 106 ARG B C 1
ATOM 1880 O O . ARG B 1 106 ? -7.297 35.875 4.617 1 90.56 106 ARG B O 1
ATOM 1887 N N . GLY B 1 107 ? -5.66 35.062 3.336 1 89.69 107 GLY B N 1
ATOM 1888 C CA . GLY B 1 107 ? -4.703 36 3.904 1 89.69 107 GLY B CA 1
ATOM 1889 C C . GLY B 1 107 ? -4.109 35.5 5.215 1 89.69 107 GLY B C 1
ATOM 1890 O O . GLY B 1 107 ? -3.512 36.281 5.957 1 89.69 107 GLY B O 1
ATOM 1891 N N . GLY B 1 108 ? -4.324 34.188 5.473 1 86.75 108 GLY B N 1
ATOM 1892 C CA . GLY B 1 108 ? -3.777 33.594 6.691 1 86.75 108 GLY B CA 1
ATOM 1893 C C . GLY B 1 108 ? -2.809 32.469 6.43 1 86.75 108 GLY B C 1
ATOM 1894 O O . GLY B 1 108 ? -2.373 32.25 5.293 1 86.75 108 GLY B O 1
ATOM 1895 N N . SER B 1 109 ? -2.377 31.859 7.523 1 83.25 109 SER B N 1
ATOM 1896 C CA . SER B 1 109 ? -1.39 30.781 7.438 1 83.25 109 SER B CA 1
ATOM 1897 C C . SER B 1 109 ? -2.055 29.453 7.152 1 83.25 109 SER B C 1
ATOM 1899 O O . SER B 1 109 ? -1.598 28.688 6.293 1 83.25 109 SER B O 1
ATOM 1901 N N . VAL B 1 110 ? -3.164 29.156 7.848 1 90.88 110 VAL B N 1
ATOM 1902 C CA . VAL B 1 110 ? -3.812 27.859 7.664 1 90.88 110 VAL B CA 1
ATOM 1903 C C . VAL B 1 110 ? -5.305 27.984 7.965 1 90.88 110 VAL B C 1
ATOM 1905 O O . VAL B 1 110 ? -5.707 28.766 8.828 1 90.88 110 VAL B O 1
ATOM 1908 N N . ALA B 1 111 ? -6.086 27.344 7.176 1 93.44 111 ALA B N 1
ATOM 1909 C CA . ALA B 1 111 ? -7.5 27.188 7.508 1 93.44 111 ALA B CA 1
ATOM 1910 C C . ALA B 1 111 ? -7.699 26.141 8.594 1 93.44 111 ALA B C 1
ATOM 1912 O O . ALA B 1 111 ? -7.543 24.938 8.344 1 93.44 111 ALA B O 1
ATOM 1913 N N . TRP B 1 112 ? -8.172 26.531 9.703 1 92.19 112 TRP B N 1
ATOM 1914 C CA . TRP B 1 112 ? -8.18 25.688 10.891 1 92.19 112 TRP B CA 1
ATOM 1915 C C . TRP B 1 112 ? -9.172 24.531 10.742 1 92.19 112 TRP B C 1
ATOM 1917 O O . TRP B 1 112 ? -8.914 23.422 11.203 1 92.19 112 TRP B O 1
ATOM 1927 N N . GLU B 1 113 ? -10.258 24.781 10.125 1 91.06 113 GLU B N 1
ATOM 1928 C CA . GLU B 1 113 ? -11.234 23.719 9.914 1 91.06 113 GLU B CA 1
ATOM 1929 C C . GLU B 1 113 ? -10.633 22.594 9.078 1 91.06 113 GLU B C 1
ATOM 1931 O O . GLU B 1 113 ? -10.828 21.406 9.375 1 91.06 113 GLU B O 1
ATOM 1936 N N . GLY B 1 114 ? -9.969 23 8.078 1 92.31 114 GLY B N 1
ATOM 1937 C CA . GLY B 1 114 ? -9.297 22.016 7.234 1 92.31 114 GLY B CA 1
ATOM 1938 C C . GLY B 1 114 ? -8.18 21.281 7.949 1 92.31 114 GLY B C 1
ATOM 1939 O O . GLY B 1 114 ? -8 20.078 7.758 1 92.31 114 GLY B O 1
ATOM 1940 N N . LEU B 1 115 ? -7.496 22.047 8.719 1 94.62 115 LEU B N 1
ATOM 1941 C CA . LEU B 1 115 ? -6.414 21.438 9.484 1 94.62 115 LEU B CA 1
ATOM 1942 C C . LEU B 1 115 ? -6.957 20.406 10.469 1 94.62 115 LEU B C 1
ATOM 1944 O O . LEU B 1 115 ? -6.387 19.328 10.625 1 94.62 115 LEU B O 1
ATOM 1948 N N . ASP B 1 116 ? -8.031 20.703 11.07 1 93.44 116 ASP B N 1
ATOM 1949 C CA . ASP B 1 116 ? -8.648 19.781 12.008 1 93.44 116 ASP B CA 1
ATOM 1950 C C . ASP B 1 116 ? -9.109 18.516 11.312 1 93.44 116 ASP B C 1
ATOM 1952 O O . ASP B 1 116 ? -9.023 17.422 11.883 1 93.44 116 ASP B O 1
ATOM 1956 N N . GLU B 1 117 ? -9.633 18.719 10.164 1 94.75 117 GLU B N 1
ATOM 1957 C CA . GLU B 1 117 ? -10.023 17.547 9.391 1 94.75 117 GLU B CA 1
ATOM 1958 C C . GLU B 1 117 ? -8.82 16.656 9.086 1 94.75 117 GLU B C 1
ATOM 1960 O O . GLU B 1 117 ? -8.891 15.438 9.227 1 94.75 117 GLU B O 1
ATOM 1965 N N . ALA B 1 118 ? -7.777 17.281 8.711 1 95.44 118 ALA B N 1
ATOM 1966 C CA . ALA B 1 118 ? -6.551 16.531 8.453 1 95.44 118 ALA B CA 1
ATOM 1967 C C . ALA B 1 118 ? -6.082 15.797 9.703 1 95.44 118 ALA B C 1
ATOM 1969 O O . ALA B 1 118 ? -5.66 14.641 9.633 1 95.44 118 ALA B O 1
ATOM 1970 N N . PHE B 1 119 ? -6.242 16.453 10.766 1 95.44 119 PHE B N 1
ATOM 1971 C CA . PHE B 1 119 ? -5.82 15.875 12.039 1 95.44 119 PHE B CA 1
ATOM 1972 C C . PHE B 1 119 ? -6.691 14.68 12.406 1 95.44 119 PHE B C 1
ATOM 1974 O O . PHE B 1 119 ? -6.18 13.641 12.82 1 95.44 119 PHE B O 1
ATOM 1981 N N . ARG B 1 120 ? -7.922 14.828 12.281 1 94.5 120 ARG B N 1
ATOM 1982 C CA . ARG B 1 120 ? -8.836 13.719 12.555 1 94.5 120 ARG B CA 1
ATOM 1983 C C . ARG B 1 120 ? -8.492 12.5 11.703 1 94.5 120 ARG B C 1
ATOM 1985 O O . ARG B 1 120 ? -8.43 11.383 12.211 1 94.5 120 ARG B O 1
ATOM 1992 N N . LEU B 1 121 ? -8.242 12.711 10.484 1 94.25 121 LEU B N 1
ATOM 1993 C CA . LEU B 1 121 ? -7.871 11.625 9.586 1 94.25 121 LEU B CA 1
ATOM 1994 C C . LEU B 1 121 ? -6.555 10.992 10.016 1 94.25 121 LEU B C 1
ATOM 1996 O O . LEU B 1 121 ? -6.418 9.766 10.008 1 94.25 121 LEU B O 1
ATOM 2000 N N . ALA B 1 122 ? -5.66 11.766 10.367 1 95.31 122 ALA B N 1
ATOM 2001 C CA . ALA B 1 122 ? -4.355 11.273 10.797 1 95.31 122 ALA B CA 1
ATOM 2002 C C . ALA B 1 122 ? -4.484 10.391 12.031 1 95.31 122 ALA B C 1
ATOM 2004 O O . ALA B 1 122 ? -3.801 9.367 12.148 1 95.31 122 ALA B O 1
ATOM 2005 N N . LEU B 1 123 ? -5.328 10.773 12.938 1 93.31 123 LEU B N 1
ATOM 2006 C CA . LEU B 1 123 ? -5.551 9.977 14.133 1 93.31 123 LEU B CA 1
ATOM 2007 C C . LEU B 1 123 ? -6.074 8.586 13.781 1 93.31 123 LEU B C 1
ATOM 2009 O O . LEU B 1 123 ? -5.676 7.594 14.391 1 93.31 123 LEU B O 1
ATOM 2013 N N . GLU B 1 124 ? -6.934 8.562 12.836 1 90.94 124 GLU B N 1
ATOM 2014 C CA . GLU B 1 124 ? -7.469 7.285 12.391 1 90.94 124 GLU B CA 1
ATOM 2015 C C . GLU B 1 124 ? -6.379 6.41 11.773 1 90.94 124 GLU B C 1
ATOM 2017 O O . GLU B 1 124 ? -6.418 5.184 11.891 1 90.94 124 GLU B O 1
ATOM 2022 N N . VAL B 1 125 ? -5.465 7.008 11.109 1 91.19 125 VAL B N 1
ATOM 2023 C CA . VAL B 1 125 ? -4.355 6.316 10.461 1 91.19 125 VAL B CA 1
ATOM 2024 C C . VAL B 1 125 ? -3.475 5.652 11.516 1 91.19 125 VAL B C 1
ATOM 2026 O O . VAL B 1 125 ? -3.047 4.508 11.344 1 91.19 125 VAL B O 1
ATOM 2029 N N . VAL B 1 126 ? -2.996 6.281 12.508 1 82.62 126 VAL B N 1
ATOM 2030 C CA . VAL B 1 126 ? -2.047 5.746 13.477 1 82.62 126 VAL B CA 1
ATOM 2031 C C . VAL B 1 126 ? -2.785 4.898 14.508 1 82.62 126 VAL B C 1
ATOM 2033 O O . VAL B 1 126 ? -2.166 4.137 15.25 1 82.62 126 VAL B O 1
ATOM 2036 N N . GLY B 1 127 ? -3.803 4.199 14.383 1 66.38 127 GLY B N 1
ATOM 2037 C CA . GLY B 1 127 ? -4.512 3.336 15.312 1 66.38 127 GLY B CA 1
ATOM 2038 C C . GLY B 1 127 ? -5.02 4.07 16.547 1 66.38 127 GLY B C 1
ATOM 2039 O O . GLY B 1 127 ? -5.18 3.469 17.609 1 66.38 127 GLY B O 1
ATOM 2040 N N . PHE B 1 128 ? -5.16 5.191 16.969 1 44.72 128 PHE B N 1
ATOM 2041 C CA . PHE B 1 128 ? -6 5.133 18.156 1 44.72 128 PHE B CA 1
ATOM 2042 C C . PHE B 1 128 ? -7.129 4.121 17.969 1 44.72 128 PHE B C 1
ATOM 2044 O O . PHE B 1 128 ? -8.016 4.324 17.141 1 44.72 128 PHE B O 1
ATOM 2051 N N . ASN B 1 129 ? -6.871 2.828 17.781 1 37.38 129 ASN B N 1
ATOM 2052 C CA . ASN B 1 129 ? -7.855 1.863 18.266 1 37.38 129 ASN B CA 1
ATOM 2053 C C . ASN B 1 129 ? -8.789 2.486 19.297 1 37.38 129 ASN B C 1
ATOM 2055 O O . ASN B 1 129 ? -8.375 2.805 20.406 1 37.38 129 ASN B O 1
ATOM 2059 N N . THR B 1 130 ? -9.547 3.293 19.234 1 34.09 130 THR B N 1
ATOM 2060 C CA . THR B 1 130 ? -10.523 3.121 20.312 1 34.09 130 THR B CA 1
ATOM 2061 C C . THR B 1 130 ? -11.008 1.675 20.375 1 34.09 130 THR B C 1
ATOM 2063 O O . THR B 1 130 ? -11.914 1.352 21.141 1 34.09 130 THR B O 1
ATOM 2066 N N . GLU B 1 131 ? -10.977 0.77 19.344 1 35.06 131 GLU B N 1
ATOM 2067 C CA . GLU B 1 131 ? -11.461 -0.516 19.844 1 35.06 131 GLU B CA 1
ATOM 2068 C C . GLU B 1 131 ? -10.414 -1.189 20.734 1 35.06 131 GLU B C 1
ATOM 2070 O O . GLU B 1 131 ? -9.219 -1.08 20.484 1 35.06 131 GLU B O 1
ATOM 2075 N N . PRO B 1 132 ? -10.734 -1.809 22 1 32.69 132 PRO B N 1
ATOM 2076 C CA . PRO B 1 132 ? -10.031 -2.498 23.078 1 32.69 132 PRO B CA 1
ATOM 2077 C C . PRO B 1 132 ? -9.102 -3.6 22.578 1 32.69 132 PRO B C 1
ATOM 2079 O O . PRO B 1 132 ? -9.32 -4.148 21.5 1 32.69 132 PRO B O 1
ATOM 2082 N N . ASP B 1 133 ? -7.801 -3.762 23.016 1 32.38 133 ASP B N 1
ATOM 2083 C CA . ASP B 1 133 ? -6.922 -4.926 23.016 1 32.38 133 ASP B CA 1
ATOM 2084 C C . ASP B 1 133 ? -7.73 -6.223 23.047 1 32.38 133 ASP B C 1
ATOM 2086 O O . ASP B 1 133 ? -8.609 -6.398 23.891 1 32.38 133 ASP B O 1
ATOM 2090 N N . PRO B 1 134 ? -7.977 -6.902 21.922 1 28.61 134 PRO B N 1
ATOM 2091 C CA . PRO B 1 134 ? -8.617 -8.117 22.422 1 28.61 134 PRO B CA 1
ATOM 2092 C C . PRO B 1 134 ? -7.895 -8.711 23.625 1 28.61 134 PRO B C 1
ATOM 2094 O O . PRO B 1 134 ? -6.664 -8.812 23.641 1 28.61 134 PRO B O 1
ATOM 2097 N N . VAL B 1 135 ? -8.445 -8.352 24.891 1 24.39 135 VAL B N 1
ATOM 2098 C CA . VAL B 1 135 ? -8.047 -9.102 26.078 1 24.39 135 VAL B CA 1
ATOM 2099 C C . VAL B 1 135 ? -7.98 -10.594 25.75 1 24.39 135 VAL B C 1
ATOM 2101 O O . VAL B 1 135 ? -8.992 -11.195 25.375 1 24.39 135 VAL B O 1
ATOM 2104 N N . PHE B 1 136 ? -6.875 -11.055 25.109 1 23.88 136 PHE B N 1
ATOM 2105 C CA . PHE B 1 136 ? -6.688 -12.5 25.25 1 23.88 136 PHE B CA 1
ATOM 2106 C C . PHE B 1 136 ? -6.891 -12.945 26.688 1 23.88 136 PHE B C 1
ATOM 2108 O O . PHE B 1 136 ? -6.324 -12.352 27.609 1 23.88 136 PHE B O 1
ATOM 2115 N N . ASP B 1 137 ? -8.117 -13.398 26.984 1 20.64 137 ASP B N 1
ATOM 2116 C CA . ASP B 1 137 ? -8.188 -14.266 28.156 1 20.64 137 ASP B CA 1
ATOM 2117 C C . ASP B 1 137 ? -7.133 -15.367 28.094 1 20.64 137 ASP B C 1
ATOM 2119 O O . ASP B 1 137 ? -6.84 -15.898 27.016 1 20.64 137 ASP B O 1
#

Nearest PDB structures (foldseek):
  5yet-assembly1_B  TM=2.056E-01  e=8.909E+00  Acanthamoeba polyphaga mimivirus
  5yet-assembly1_B  TM=2.056E-01  e=8.909E+00  Acanthamoeba polyphaga mimivirus

Foldseek 3Di:
DFDKDKDWDFDKDWDWDKDADDDDPVVRVVVCVVCVVVVNQPVQDPRIHTDDTDIGTDPPTDTDMDIDTDPDDDDDDPVVVLVVLVVLLVVLVVLQVVQQVVQVVVVHRGNVVSNVVSVVSVCVNVPPPPPDDPPPD/DFDKDKDWDFDKDWDWDKDADDDDPVVRVVVCVVCVVVVNQPVQDPRIHTDDTDIGTDPPTDTDMDIDTDPDDDDDDPVVVLVVLVVLLVVLVVLQVVQQVVQVVVVHRGNVVSNVVSVVSVCVNVPPPPPDDPPPD